Protein 8OYS (pdb70)

Nearest PDB structures (foldseek):
  8oys-assembly1_A  TM=1.005E+00  e=1.336E-35  synthetic construct
  7p12-assembly1_A  TM=8.977E-01  e=2.290E-10  synthetic construct
  7ot7-assembly1_A  TM=8.556E-01  e=2.697E-09  synthetic construct
  7ot8-assembly1_A  TM=8.513E-01  e=2.697E-09  synthetic construct
  7mcd-assembly4_D  TM=8.868E-01  e=7.964E-09  synthetic construct

Structure (mmCIF, N/CA/C/O backbone):
data_8OYS
#
_entry.id   8OYS
#
_cell.length_a   36.629
_cell.length_b   44.407
_cell.length_c   125.459
_cell.angle_alpha   90.000
_cell.angle_beta   90.000
_cell.angle_gamma   90.000
#
_symmetry.space_group_name_H-M   'P 21 21 21'
#
loop_
_entity.id
_entity.type
_entity.pdbx_description
1 polymer 'De novo designed TIM-barrel'
2 non-polymer 'CHLORIDE ION'
3 water water
#
loop_
_atom_site.group_PDB
_atom_site.id
_atom_site.type_symbol
_atom_site.label_atom_id
_atom_site.label_alt_id
_atom_site.label_comp_id
_atom_site.label_asym_id
_atom_site.label_entity_id
_atom_site.label_seq_id
_atom_site.pdbx_PDB_ins_code
_atom_site.Cartn_x
_atom_site.Cartn_y
_atom_site.Cartn_z
_atom_site.occupancy
_atom_site.B_iso_or_equiv
_atom_site.auth_seq_id
_atom_site.auth_comp_id
_atom_site.auth_asym_id
_atom_site.auth_atom_id
_atom_site.pdbx_PDB_model_num
ATOM 1 C C . MET A 1 1 ? -8.16400 22.31100 21.40500 1.000 55.57134 0 MET A C 1
ATOM 2 O O . MET A 1 1 ? -8.44200 23.35100 22.00300 1.000 62.08018 0 MET A O 1
ATOM 3 N N . SER A 1 2 ? -7.30900 21.41100 21.88100 1.000 44.47557 1 SER A N 1
ATOM 4 C CA . SER A 1 2 ? -6.53400 21.67000 23.08500 1.000 33.50390 1 SER A CA 1
ATOM 5 C C . SER A 1 2 ? -5.22800 22.38400 22.73500 1.000 28.89961 1 SER A C 1
ATOM 6 O O . SER A 1 2 ? -4.75800 22.37500 21.59600 1.000 31.23207 1 SER A O 1
ATOM 14 N N . THR A 1 3 ? -4.64500 23.01200 23.74300 1.000 23.96370 2 THR A N 1
ATOM 15 C CA . THR A 1 3 ? -3.45200 23.81000 23.55200 1.000 20.68038 2 THR A CA 1
ATOM 16 C C . THR A 1 3 ? -2.21900 22.95800 23.82100 1.000 20.02550 2 THR A C 1
ATOM 17 O O . THR A 1 3 ? -2.29700 21.86900 24.39500 1.000 21.50728 2 THR A O 1
ATOM 28 N N . ILE A 1 4 ? -1.05500 23.48800 23.45000 1.000 19.72195 3 ILE A N 1
ATOM 29 C CA . ILE A 1 4 ? 0.18900 22.74900 23.63100 1.000 19.40862 3 ILE A CA 1
ATOM 30 C C . ILE A 1 4 ? 0.52200 22.56100 25.11000 1.000 18.51195 3 ILE A C 1
ATOM 31 O O . ILE A 1 4 ? 1.01300 21.50400 25.51600 1.000 18.84795 3 ILE A O 1
ATOM 47 N N . GLU A 1 5 ? 0.24300 23.56500 25.95100 1.000 18.02321 4 GLU A N 1
ATOM 48 C CA . GLU A 1 5 ? 0.48500 23.37500 27.38400 1.000 16.88094 4 GLU A CA 1
ATOM 49 C C . GLU A 1 5 ? -0.36000 22.24500 27.94200 1.000 17.01083 4 GLU A C 1
ATOM 50 O O . GLU A 1 5 ? 0.10900 21.48200 28.79100 1.000 17.08499 4 GLU A O 1
ATOM 62 N N . GLU A 1 6 ? -1.62700 22.15200 27.51800 1.000 16.95127 5 GLU A N 1
ATOM 63 C CA . GLU A 1 6 ? -2.47800 21.05800 27.97600 1.000 17.04711 5 GLU A CA 1
ATOM 64 C C . GLU A 1 6 ? -1.91700 19.71000 27.54700 1.000 17.57691 5 GLU A C 1
ATOM 65 O O . GLU A 1 6 ? -1.91200 18.76200 28.33200 1.000 17.72716 5 GLU A O 1
ATOM 77 N N . LEU A 1 7 ? -1.40700 19.62200 26.32100 1.000 18.09980 6 LEU A N 1
ATOM 78 C CA . LEU A 1 7 ? -0.83100 18.37100 25.84400 1.000 18.82468 6 LEU A CA 1
ATOM 79 C C . LEU A 1 7 ? 0.44200 18.01500 26.60000 1.000 17.06646 6 LEU A C 1
ATOM 80 O O . LEU A 1 7 ? 0.64300 16.85700 26.97300 1.000 17.74018 6 LEU A O 1
ATOM 96 N N . ILE A 1 8 ? 1.28300 19.00600 26.89200 1.000 16.93218 7 ILE A N 1
ATOM 97 C CA . ILE A 1 8 ? 2.48800 18.76100 27.67500 1.000 16.25904 7 ILE A CA 1
ATOM 98 C C . ILE A 1 8 ? 2.12600 18.23300 29.06200 1.000 17.09959 7 ILE A C 1
ATOM 99 O O . ILE A 1 8 ? 2.74100 17.28800 29.56700 1.000 16.71902 7 ILE A O 1
ATOM 115 N N . LYS A 1 9 ? 1.14500 18.87400 29.71500 1.000 15.57587 8 LYS A N 1
ATOM 116 C CA . LYS A 1 9 ? 0.72200 18.40400 31.02800 1.000 15.36805 8 LYS A CA 1
ATOM 117 C C . LYS A 1 9 ? 0.25400 16.95200 30.97700 1.000 16.05040 8 LYS A C 1
ATOM 118 O O . LYS A 1 9 ? 0.60700 16.14200 31.84300 1.000 17.63823 8 LYS A O 1
ATOM 137 N N . ALA A 1 10 ? -0.54700 16.60100 29.97200 1.000 16.34458 9 ALA A N 1
ATOM 138 C CA . ALA A 1 10 ? -1.04300 15.23300 29.86900 1.000 16.78978 9 ALA A CA 1
ATOM 139 C C . ALA A 1 10 ? 0.09500 14.25300 29.61700 1.000 16.15854 9 ALA A C 1
ATOM 140 O O . ALA A 1 10 ? 0.12700 13.17000 30.20800 1.000 16.52633 9 ALA A O 1
ATOM 147 N N . ALA A 1 11 ? 1.05000 14.63100 28.76500 1.000 16.54894 10 ALA A N 1
ATOM 148 C CA . ALA A 1 11 ? 2.17600 13.74800 28.48900 1.000 17.21345 10 ALA A CA 1
ATOM 149 C C . ALA A 1 11 ? 3.04700 13.54700 29.71700 1.000 17.04832 10 ALA A C 1
ATOM 150 O O . ALA A 1 11 ? 3.49900 12.42400 29.99100 1.000 17.25145 10 ALA A O 1
ATOM 157 N N . LYS A 1 12 ? 3.26600 14.61500 30.49400 1.000 16.41990 11 LYS A N 1
ATOM 158 C CA . LYS A 1 12 ? 4.02200 14.46600 31.72900 1.000 17.45871 11 LYS A CA 1
ATOM 159 C C . LYS A 1 12 ? 3.26600 13.60500 32.72500 1.000 15.90238 11 LYS A C 1
ATOM 160 O O . LYS A 1 12 ? 3.87200 12.84100 33.49100 1.000 17.96528 11 LYS A O 1
ATOM 179 N N . GLU A 1 13 ? 1.94000 13.72000 32.75200 1.000 15.98392 12 GLU A N 1
ATOM 180 C CA . GLU A 1 13 ? 1.15800 12.87000 33.63200 1.000 17.77393 12 GLU A CA 1
ATOM 181 C C . GLU A 1 13 ? 1.32600 11.40800 33.24700 1.000 15.59389 12 GLU A C 1
ATOM 182 O O . GLU A 1 13 ? 1.57700 10.55700 34.10100 1.000 17.66578 12 GLU A O 1
ATOM 194 N N . LEU A 1 14 ? 1.22000 11.10000 31.96000 1.000 17.49452 13 LEU A N 1
ATOM 195 C CA . LEU A 1 14 ? 1.43200 9.72100 31.52700 1.000 16.79233 13 LEU A CA 1
ATOM 196 C C . LEU A 1 14 ? 2.80300 9.23300 31.95700 1.000 16.35081 13 LEU A C 1
ATOM 197 O O . LEU A 1 14 ? 2.93300 8.13600 32.51500 1.000 18.06241 13 LEU A O 1
ATOM 213 N N . LYS A 1 15 ? 3.84400 10.03700 31.73100 1.000 16.87617 14 LYS A N 1
ATOM 214 C CA A LYS A 1 15 ? 5.18600 9.61800 32.10900 0.426 18.69045 14 LYS A CA 1
ATOM 215 C CA B LYS A 1 15 ? 5.18700 9.61900 32.10900 0.574 18.46323 14 LYS A CA 1
ATOM 216 C C . LYS A 1 15 ? 5.27500 9.35200 33.61200 1.000 18.73623 14 LYS A C 1
ATOM 217 O O . LYS A 1 15 ? 5.91100 8.38700 34.03700 1.000 19.97263 14 LYS A O 1
ATOM 252 N N . SER A 1 16 ? 4.61400 10.18200 34.42200 1.000 17.53479 15 SER A N 1
ATOM 253 C CA . SER A 1 16 ? 4.65700 9.99100 35.86600 1.000 19.40211 15 SER A CA 1
ATOM 254 C C . SER A 1 16 ? 3.93300 8.73200 36.31200 1.000 20.51839 15 SER A C 1
ATOM 255 O O . SER A 1 16 ? 4.21200 8.21900 37.40400 1.000 23.01884 15 SER A O 1
ATOM 263 N N . LEU A 1 17 ? 3.03600 8.19700 35.49300 1.000 19.40574 16 LEU A N 1
ATOM 264 C CA . LEU A 1 17 ? 2.35500 6.94700 35.76000 1.000 18.61866 16 LEU A CA 1
ATOM 265 C C . LEU A 1 17 ? 3.17500 5.74700 35.31900 1.000 19.92490 16 LEU A C 1
ATOM 266 O O . LEU A 1 17 ? 2.74100 4.61000 35.53700 1.000 21.68985 16 LEU A O 1
ATOM 282 N N . GLY A 1 18 ? 4.31600 5.97200 34.67500 1.000 18.60080 17 GLY A N 1
ATOM 283 C CA . GLY A 1 18 ? 5.12600 4.90200 34.13200 1.000 21.50622 17 GLY A CA 1
ATOM 284 C C . GLY A 1 18 ? 4.87300 4.60600 32.66900 1.000 20.77919 17 GLY A C 1
ATOM 285 O O . GLY A 1 18 ? 5.45100 3.64700 32.12600 1.000 22.91234 17 GLY A O 1
ATOM 289 N N . ILE A 1 19 ? 4.04600 5.41700 32.01300 1.000 19.22010 18 ILE A N 1
ATOM 290 C CA . ILE A 1 19 ? 3.68500 5.25400 30.60600 1.000 18.39072 18 ILE A CA 1
ATOM 291 C C . ILE A 1 19 ? 4.66400 6.11000 29.81200 1.000 19.69470 18 ILE A C 1
ATOM 292 O O . ILE A 1 19 ? 4.46800 7.32100 29.61600 1.000 20.69303 18 ILE A O 1
ATOM 308 N N . GLU A 1 20 ? 5.75100 5.48100 29.36000 1.000 17.63541 19 GLU A N 1
ATOM 309 C CA . GLU A 1 20 ? 6.83300 6.20100 28.71200 1.000 19.74841 19 GLU A CA 1
ATOM 310 C C . GLU A 1 20 ? 6.85800 6.00900 27.20900 1.000 18.81832 19 GLU A C 1
ATOM 311 O O . GLU A 1 20 ? 7.59200 6.72800 26.52600 1.000 19.27602 19 GLU A O 1
ATOM 323 N N . ASN A 1 21 ? 6.08400 5.06400 26.68900 1.000 17.17731 20 ASN A N 1
ATOM 324 C CA . ASN A 1 21 ? 6.09400 4.71000 25.27500 1.000 17.85534 20 ASN A CA 1
ATOM 325 C C . ASN A 1 21 ? 5.12500 5.60100 24.49100 1.000 17.25905 20 ASN A C 1
ATOM 326 O O . ASN A 1 21 ? 4.20200 5.14500 23.82000 1.000 17.77420 20 ASN A O 1
ATOM 337 N N . ILE A 1 22 ? 5.37400 6.91000 24.57800 1.000 16.23033 21 ILE A N 1
ATOM 338 C CA . ILE A 1 22 ? 4.50600 7.93300 23.99400 1.000 15.50182 21 ILE A CA 1
ATOM 339 C C . ILE A 1 22 ? 5.22700 8.65500 22.86200 1.000 14.39384 21 ILE A C 1
ATOM 340 O O . ILE A 1 22 ? 6.45500 8.79000 22.85100 1.000 17.43489 21 ILE A O 1
ATOM 356 N N . ILE A 1 23 ? 4.43600 9.10700 21.89600 1.000 16.44518 22 ILE A N 1
ATOM 357 C CA . ILE A 1 23 ? 4.87800 9.93400 20.77600 1.000 15.72549 22 ILE A CA 1
ATOM 358 C C . ILE A 1 23 ? 4.01900 11.17800 20.79000 1.000 14.51437 22 ILE A C 1
ATOM 359 O O . ILE A 1 23 ? 2.79100 11.08200 20.85800 1.000 15.93081 22 ILE A O 1
ATOM 375 N N . ILE A 1 24 ? 4.64500 12.34400 20.70700 1.000 15.51496 23 ILE A N 1
ATOM 376 C CA . ILE A 1 24 ? 3.92800 13.60800 20.74000 1.000 15.29579 23 ILE A CA 1
ATOM 377 C C . ILE A 1 24 ? 3.81500 14.13000 19.31800 1.000 17.04532 23 ILE A C 1
ATOM 378 O O . ILE A 1 24 ? 4.83600 14.33500 18.65500 1.000 16.83772 23 ILE A O 1
ATOM 394 N N . GLU A 1 25 ? 2.59400 14.38400 18.85700 1.000 15.89504 24 GLU A N 1
ATOM 395 C CA . GLU A 1 25 ? 2.39500 14.96600 17.52800 1.000 16.71918 24 GLU A CA 1
ATOM 396 C C . GLU A 1 25 ? 2.32700 16.48400 17.61400 1.000 17.50782 24 GLU A C 1
ATOM 397 O O . GLU A 1 25 ? 1.65900 17.04900 18.49600 1.000 17.70474 24 GLU A O 1
ATOM 409 N N . VAL A 1 26 ? 3.00900 17.14400 16.67100 1.000 15.83716 25 VAL A N 1
ATOM 410 C CA . VAL A 1 26 ? 3.03300 18.59200 16.56200 1.000 17.49427 25 VAL A CA 1
ATOM 411 C C . VAL A 1 26 ? 2.71600 18.98100 15.12500 1.000 19.09077 25 VAL A C 1
ATOM 412 O O . VAL A 1 26 ? 2.97400 18.22000 14.18100 1.000 18.31538 25 VAL A O 1
ATOM 425 N N . LYS A 1 27 ? 2.16000 20.18100 14.97300 1.000 19.43085 26 LYS A N 1
ATOM 426 C CA . LYS A 1 27 ? 1.69700 20.68600 13.68500 1.000 20.53252 26 LYS A CA 1
ATOM 427 C C . LYS A 1 27 ? 2.34300 22.00400 13.29600 1.000 21.40117 26 LYS A C 1
ATOM 428 O O . LYS A 1 27 ? 1.95800 22.58500 12.27600 1.000 22.58754 26 LYS A O 1
ATOM 447 N N . SER A 1 28 ? 3.29700 22.50200 14.06600 1.000 21.00130 27 SER A N 1
ATOM 448 C CA . SER A 1 28 ? 4.00400 23.71500 13.66700 1.000 21.49142 27 SER A CA 1
ATOM 449 C C . SER A 1 28 ? 5.44100 23.63500 14.15300 1.000 20.77346 27 SER A C 1
ATOM 450 O O . SER A 1 28 ? 5.76500 22.86500 15.06400 1.000 20.76374 27 SER A O 1
ATOM 458 N N . ALA A 1 29 ? 6.30400 24.43900 13.52900 1.000 21.29066 28 ALA A N 1
ATOM 459 C CA . ALA A 1 29 ? 7.71100 24.45400 13.91000 1.000 23.69713 28 ALA A CA 1
ATOM 460 C C . ALA A 1 29 ? 7.88100 24.96800 15.33100 1.000 22.15060 28 ALA A C 1
ATOM 461 O O . ALA A 1 29 ? 8.70900 24.44500 16.08300 1.000 23.03636 28 ALA A O 1
ATOM 468 N N . GLU A 1 30 ? 7.09400 25.97000 15.72400 1.000 24.32478 29 GLU A N 1
ATOM 469 C CA . GLU A 1 30 ? 7.18000 26.47400 17.09400 1.000 25.42980 29 GLU A CA 1
ATOM 470 C C . GLU A 1 30 ? 6.82900 25.38200 18.10000 1.000 22.81662 29 GLU A C 1
ATOM 471 O O . GLU A 1 30 ? 7.48200 25.24400 19.14500 1.000 24.89521 29 GLU A O 1
ATOM 483 N N . ASP A 1 31 ? 5.78400 24.60000 17.81200 1.000 21.87129 30 ASP A N 1
ATOM 484 C CA . ASP A 1 31 ? 5.41100 23.52100 18.72000 1.000 21.43986 30 ASP A CA 1
ATOM 485 C C . ASP A 1 31 ? 6.46500 22.42000 18.72300 1.000 19.61789 30 ASP A C 1
ATOM 486 O O . ASP A 1 31 ? 6.74300 21.81800 19.77200 1.000 20.72851 30 ASP A O 1
ATOM 495 N N . ALA A 1 32 ? 7.04200 22.11900 17.55800 1.000 19.34238 31 ALA A N 1
ATOM 496 C CA . ALA A 1 32 ? 8.11500 21.13600 17.49600 1.000 19.00171 31 ALA A CA 1
ATOM 497 C C . ALA A 1 32 ? 9.29000 21.55300 18.37000 1.000 19.53713 31 ALA A C 1
ATOM 498 O O . ALA A 1 32 ? 9.87300 20.72600 19.07300 1.000 20.93268 31 ALA A O 1
ATOM 505 N N . LYS A 1 33 ? 9.67200 22.82800 18.31500 1.000 21.38035 32 LYS A N 1
ATOM 506 C CA . LYS A 1 33 ? 10.74900 23.32100 19.16300 1.000 22.15237 32 LYS A CA 1
ATOM 507 C C . LYS A 1 33 ? 10.39800 23.17600 20.64000 1.000 21.72769 32 LYS A C 1
ATOM 508 O O . LYS A 1 33 ? 11.22100 22.72500 21.44700 1.000 23.45314 32 LYS A O 1
ATOM 527 N N . LYS A 1 34 ? 9.17300 23.53800 21.01200 1.000 21.75984 33 LYS A N 1
ATOM 528 C CA . LYS A 1 34 ? 8.77600 23.48000 22.41200 1.000 22.04521 33 LYS A CA 1
ATOM 529 C C . LYS A 1 34 ? 8.78100 22.04200 22.92600 1.000 21.94363 33 LYS A C 1
ATOM 530 O O . LYS A 1 34 ? 9.30500 21.76000 24.01100 1.000 22.26901 33 LYS A O 1
ATOM 549 N N . ILE A 1 35 ? 8.18100 21.11400 22.17800 1.000 19.72808 34 ILE A N 1
ATOM 550 C CA . ILE A 1 35 ? 8.14900 19.72400 22.61800 1.000 21.11386 34 ILE A CA 1
ATOM 551 C C . ILE A 1 35 ? 9.56100 19.16200 22.70400 1.000 20.12997 34 ILE A C 1
ATOM 552 O O . ILE A 1 35 ? 9.88700 18.40000 23.62300 1.000 21.58431 34 ILE A O 1
ATOM 568 N N . ALA A 1 36 ? 10.42700 19.51800 21.75200 1.000 20.16252 35 ALA A N 1
ATOM 569 C CA . ALA A 1 36 ? 11.79100 19.01700 21.81800 1.000 20.99023 35 ALA A CA 1
ATOM 570 C C . ALA A 1 36 ? 12.54000 19.59700 23.00700 1.000 21.25741 35 ALA A C 1
ATOM 571 O O . ALA A 1 36 ? 13.25300 18.86400 23.70100 1.000 23.99130 35 ALA A O 1
ATOM 578 N N . ALA A 1 37 ? 12.37100 20.89800 23.26800 1.000 24.13695 36 ALA A N 1
ATOM 579 C CA . ALA A 1 37 ? 13.02200 21.53400 24.40900 1.000 24.64424 36 ALA A CA 1
ATOM 580 C C . ALA A 1 37 ? 12.56300 20.93700 25.72900 1.000 25.99400 36 ALA A C 1
ATOM 581 O O . ALA A 1 37 ? 13.34100 20.90300 26.69400 1.000 29.47852 36 ALA A O 1
ATOM 588 N N . GLU A 1 38 ? 11.30600 20.47800 25.79500 1.000 23.88657 37 GLU A N 1
ATOM 589 C CA . GLU A 1 38 ? 10.77100 19.81400 26.97500 1.000 23.49051 37 GLU A CA 1
ATOM 590 C C . GLU A 1 38 ? 11.37400 18.43800 27.19500 1.000 25.16382 37 GLU A C 1
ATOM 591 O O . GLU A 1 38 ? 11.14500 17.84800 28.25700 1.000 30.81791 37 GLU A O 1
ATOM 603 N N . GLY A 1 39 ? 12.11300 17.90000 26.22700 1.000 24.09737 38 GLY A N 1
ATOM 604 C CA . GLY A 1 39 ? 12.78700 16.63800 26.41700 1.000 24.11601 38 GLY A CA 1
ATOM 605 C C . GLY A 1 39 ? 12.02400 15.40300 25.98800 1.000 24.79934 38 GLY A C 1
ATOM 606 O O . GLY A 1 39 ? 12.48300 14.29000 26.27100 1.000 27.41550 38 GLY A O 1
ATOM 610 N N . PHE A 1 40 ? 10.88900 15.55000 25.31200 1.000 20.72986 39 PHE A N 1
ATOM 611 C CA . PHE A 1 40 ? 10.16000 14.37700 24.85500 1.000 20.74786 39 PHE A CA 1
ATOM 612 C C . PHE A 1 40 ? 10.95700 13.65100 23.78200 1.000 20.42551 39 PHE A C 1
ATOM 613 O O . PHE A 1 40 ? 11.51600 14.27100 22.87000 1.000 21.71629 39 PHE A O 1
ATOM 630 N N . GLU A 1 41 ? 11.00400 12.33600 23.90800 1.000 20.12231 40 GLU A N 1
ATOM 631 C CA . GLU A 1 41 ? 11.95800 11.52500 23.17500 1.000 20.76733 40 GLU A CA 1
ATOM 632 C C . GLU A 1 41 ? 11.50300 11.14900 21.77700 1.000 19.22435 40 GLU A C 1
ATOM 633 O O . GLU A 1 41 ? 12.35500 10.78800 20.95600 1.000 23.39656 40 GLU A O 1
ATOM 645 N N . LYS A 1 42 ? 10.20700 11.18300 21.47100 1.000 18.72986 41 LYS A N 1
ATOM 646 C CA A LYS A 1 42 ? 9.72300 10.78900 20.15200 0.436 18.89600 41 LYS A CA 1
ATOM 647 C CA B LYS A 1 42 ? 9.72900 10.78500 20.15100 0.564 18.60343 41 LYS A CA 1
ATOM 648 C C . LYS A 1 42 ? 8.66000 11.77200 19.71700 1.000 16.60562 41 LYS A C 1
ATOM 649 O O . LYS A 1 42 ? 7.61800 11.89300 20.37100 1.000 18.01500 41 LYS A O 1
ATOM 684 N N . ILE A 1 43 ? 8.90800 12.47600 18.61400 1.000 16.42913 42 ILE A N 1
ATOM 685 C CA . ILE A 1 43 ? 8.05100 13.54300 18.12100 1.000 17.26242 42 ILE A CA 1
ATOM 686 C C . ILE A 1 43 ? 7.62100 13.20800 16.70700 1.000 15.96427 42 ILE A C 1
ATOM 687 O O . ILE A 1 43 ? 8.46200 12.87200 15.86500 1.000 18.18547 42 ILE A O 1
ATOM 703 N N . LEU A 1 44 ? 6.32200 13.29400 16.45800 1.000 15.84601 43 LEU A N 1
ATOM 704 C CA . LEU A 1 44 ? 5.75900 13.20300 15.12000 1.000 15.31257 43 LEU A CA 1
ATOM 705 C C . LEU A 1 44 ? 5.51200 14.62400 14.62600 1.000 16.93884 43 LEU A C 1
ATOM 706 O O . LEU A 1 44 ? 4.70800 15.35300 15.20100 1.000 16.39169 43 LEU A O 1
ATOM 722 N N . VAL A 1 45 ? 6.19500 15.02500 13.55700 1.000 16.87041 44 VAL A N 1
ATOM 723 C CA . VAL A 1 45 ? 5.94400 16.30900 12.91300 1.000 16.27546 44 VAL A CA 1
ATOM 724 C C . VAL A 1 45 ? 5.02300 16.07600 11.72300 1.000 16.72295 44 VAL A C 1
ATOM 725 O O . VAL A 1 45 ? 5.33100 15.28200 10.82600 1.000 18.47232 44 VAL A O 1
ATOM 738 N N . SER A 1 46 ? 3.88900 16.76700 11.73500 1.000 18.02711 45 SER A N 1
ATOM 739 C CA . SER A 1 46 ? 2.78500 16.51800 10.80900 1.000 19.13441 45 SER A CA 1
ATOM 740 C C . SER A 1 46 ? 2.37800 17.82900 10.15100 1.000 20.95779 45 SER A C 1
ATOM 741 O O . SER A 1 46 ? 1.75000 18.68100 10.78500 1.000 26.11398 45 SER A O 1
ATOM 749 N N . GLY A 1 47 ? 2.73100 17.99100 8.87900 1.000 23.27442 46 GLY A N 1
ATOM 750 C CA . GLY A 1 47 ? 2.25300 19.10100 8.08900 1.000 23.48254 46 GLY A CA 1
ATOM 751 C C . GLY A 1 47 ? 1.52700 18.61100 6.85100 1.000 26.19626 46 GLY A C 1
ATOM 752 O O . GLY A 1 47 ? 1.66300 17.45100 6.44800 1.000 28.70382 46 GLY A O 1
ATOM 756 N N . PRO A 1 48 ? 0.71900 19.47900 6.23800 1.000 25.49662 47 PRO A N 1
ATOM 757 C CA . PRO A 1 48 ? 0.02500 19.06700 4.99800 1.000 26.36544 47 PRO A CA 1
ATOM 758 C C . PRO A 1 48 ? 0.97100 18.58600 3.91800 1.000 23.76768 47 PRO A C 1
ATOM 759 O O . PRO A 1 48 ? 0.59000 17.74200 3.09600 1.000 26.92619 47 PRO A O 1
ATOM 770 N N . LYS A 1 49 ? 2.17000 19.14700 3.85400 1.000 22.43286 48 LYS A N 1
ATOM 771 C CA . LYS A 1 49 ? 3.19000 18.77500 2.89000 1.000 23.03010 48 LYS A CA 1
ATOM 772 C C . LYS A 1 49 ? 4.39900 18.25700 3.65100 1.000 23.29655 48 LYS A C 1
ATOM 773 O O . LYS A 1 49 ? 4.73500 18.77500 4.72600 1.000 23.09996 48 LYS A O 1
ATOM 792 N N . THR A 1 50 ? 5.04700 17.22200 3.11200 1.000 22.70796 49 THR A N 1
ATOM 793 C CA . THR A 1 50 ? 6.26200 16.70300 3.73300 1.000 22.31263 49 THR A CA 1
ATOM 794 C C . THR A 1 50 ? 7.32200 17.78900 3.88900 1.000 22.90749 49 THR A C 1
ATOM 795 O O . THR A 1 50 ? 8.06600 17.78500 4.87200 1.000 23.46992 49 THR A O 1
ATOM 806 N N . GLU A 1 51 ? 7.37100 18.76400 2.97900 1.000 24.06918 50 GLU A N 1
ATOM 807 C CA A GLU A 1 51 ? 8.34900 19.83900 3.11200 0.506 26.44273 50 GLU A CA 1
ATOM 808 C CA B GLU A 1 51 ? 8.34800 19.84100 3.10800 0.494 26.69371 50 GLU A CA 1
ATOM 809 C C . GLU A 1 51 ? 8.14600 20.61900 4.40600 1.000 25.62738 50 GLU A C 1
ATOM 810 O O . GLU A 1 51 ? 9.12000 21.05000 5.04200 1.000 24.97010 50 GLU A O 1
ATOM 831 N N . GLU A 1 52 ? 6.88600 20.81900 4.81500 1.000 24.92434 51 GLU A N 1
ATOM 832 C CA . GLU A 1 52 ? 6.60400 21.50200 6.07900 1.000 22.25509 51 GLU A CA 1
ATOM 833 C C . GLU A 1 52 ? 7.03300 20.65300 7.26200 1.000 21.23862 51 GLU A C 1
ATOM 834 O O . GLU A 1 52 ? 7.58000 21.17000 8.24100 1.000 22.11862 51 GLU A O 1
ATOM 846 N N . GLY A 1 53 ? 6.80600 19.34500 7.17900 1.000 21.15303 52 GLY A N 1
ATOM 847 C CA . GLY A 1 53 ? 7.29900 18.44900 8.21000 1.000 20.90599 52 GLY A CA 1
ATOM 848 C C . GLY A 1 53 ? 8.80800 18.46900 8.31400 1.000 18.53482 52 GLY A C 1
ATOM 849 O O . GLY A 1 53 ? 9.36100 18.45400 9.41200 1.000 19.39219 52 GLY A O 1
ATOM 853 N N . ILE A 1 54 ? 9.49400 18.54600 7.16600 1.000 19.88057 53 ILE A N 1
ATOM 854 C CA . ILE A 1 54 ? 10.95400 18.62300 7.15600 1.000 19.95391 53 ILE A CA 1
ATOM 855 C C . ILE A 1 54 ? 11.44700 19.89600 7.84700 1.000 18.93149 53 ILE A C 1
ATOM 856 O O . ILE A 1 54 ? 12.41600 19.86200 8.60800 1.000 22.35444 53 ILE A O 1
ATOM 872 N N . ALA A 1 55 ? 10.77200 21.03000 7.63500 1.000 20.44337 54 ALA A N 1
ATOM 873 C CA . ALA A 1 55 ? 11.15600 22.24000 8.35400 1.000 22.08403 54 ALA A CA 1
ATOM 874 C C . ALA A 1 55 ? 10.88400 22.10800 9.85000 1.000 19.38984 54 ALA A C 1
ATOM 875 O O . ALA A 1 55 ? 11.64200 22.62500 10.67900 1.000 22.08317 54 ALA A O 1
ATOM 882 N N . MET A 1 56 ? 9.79000 21.45000 10.22100 1.000 18.53389 55 MET A N 1
ATOM 883 C CA . MET A 1 56 ? 9.54100 21.21800 11.63900 1.000 21.65050 55 MET A CA 1
ATOM 884 C C . MET A 1 56 ? 10.59600 20.29900 12.23800 1.000 18.57518 55 MET A C 1
ATOM 885 O O . MET A 1 56 ? 10.99100 20.47000 13.40000 1.000 20.40844 55 MET A O 1
ATOM 899 N N . ALA A 1 57 ? 11.02700 19.29100 11.48000 1.000 18.95967 56 ALA A N 1
ATOM 900 C CA . ALA A 1 57 ? 12.07000 18.39600 11.96300 1.000 21.19590 56 ALA A CA 1
ATOM 901 C C . ALA A 1 57 ? 13.34900 19.16900 12.25700 1.000 20.68746 56 ALA A C 1
ATOM 902 O O . ALA A 1 57 ? 14.02200 18.91400 13.26500 1.000 22.21097 56 ALA A O 1
ATOM 909 N N . ALA A 1 58 ? 13.69100 20.14500 11.40600 1.000 21.04032 57 ALA A N 1
ATOM 910 C CA . ALA A 1 58 ? 14.88600 20.93500 11.66900 1.000 22.38346 57 ALA A CA 1
ATOM 911 C C . ALA A 1 58 ? 14.76200 21.71400 12.97100 1.000 24.72824 57 ALA A C 1
ATOM 912 O O . ALA A 1 58 ? 15.73200 21.82700 13.73100 1.000 27.39196 57 ALA A O 1
ATOM 919 N N . ALA A 1 59 ? 13.58600 22.28200 13.23500 1.000 23.81915 58 ALA A N 1
ATOM 920 C CA . ALA A 1 59 ? 13.37900 23.00800 14.48000 1.000 23.80570 58 ALA A CA 1
ATOM 921 C C . ALA A 1 59 ? 13.47300 22.07600 15.67400 1.000 23.00484 58 ALA A C 1
ATOM 922 O O . ALA A 1 59 ? 14.07600 22.42600 16.69700 1.000 26.67983 58 ALA A O 1
ATOM 929 N N . ALA A 1 60 ? 12.86300 20.89400 15.58300 1.000 22.31002 59 ALA A N 1
ATOM 930 C CA . ALA A 1 60 ? 12.96800 19.93500 16.67500 1.000 23.00752 59 ALA A CA 1
ATOM 931 C C . ALA A 1 60 ? 14.41100 19.50800 16.91100 1.000 22.57151 59 ALA A C 1
ATOM 932 O O . ALA A 1 60 ? 14.85700 19.43000 18.06200 1.000 25.93725 59 ALA A O 1
ATOM 939 N N . LYS A 1 61 ? 15.15000 19.19900 15.84400 1.000 22.35885 60 LYS A N 1
ATOM 940 C CA . LYS A 1 61 ? 16.54200 18.77300 15.99600 1.000 22.13445 60 LYS A CA 1
ATOM 941 C C . LYS A 1 61 ? 17.38200 19.85300 16.67300 1.000 26.17797 60 LYS A C 1
ATOM 942 O O . LYS A 1 61 ? 18.17300 19.55800 17.57600 1.000 27.22819 60 LYS A O 1
ATOM 961 N N . ALA A 1 62 ? 17.20600 21.11300 16.26600 1.000 25.01893 61 ALA A N 1
ATOM 962 C CA . ALA A 1 62 ? 18.00200 22.19200 16.84300 1.000 27.21232 61 ALA A CA 1
ATOM 963 C C . ALA A 1 62 ? 17.70500 22.37700 18.32300 1.000 30.68169 61 ALA A C 1
ATOM 964 O O . ALA A 1 62 ? 18.58500 22.80300 19.08200 1.000 32.34562 61 ALA A O 1
ATOM 971 N N . ALA A 1 63 ? 16.48800 22.04900 18.75700 1.000 27.45520 62 ALA A N 1
ATOM 972 C CA . ALA A 1 63 ? 16.09200 22.18600 20.15100 1.000 30.11422 62 ALA A CA 1
ATOM 973 C C . ALA A 1 63 ? 16.37300 20.93500 20.96300 1.000 29.45648 62 ALA A C 1
ATOM 974 O O . ALA A 1 63 ? 15.99200 20.87800 22.14000 1.000 33.91139 62 ALA A O 1
ATOM 981 N N . GLY A 1 64 ? 17.00600 19.92800 20.36400 1.000 28.20511 63 GLY A N 1
ATOM 982 C CA . GLY A 1 64 ? 17.49400 18.78500 21.10800 1.000 29.68339 63 GLY A CA 1
ATOM 983 C C . GLY A 1 64 ? 16.73400 17.49600 20.92900 1.000 30.20647 63 GLY A C 1
ATOM 984 O O . GLY A 1 64 ? 16.97800 16.55000 21.68500 1.000 33.15001 63 GLY A O 1
ATOM 988 N N . ALA A 1 65 ? 15.84200 17.40800 19.94800 1.000 27.36286 64 ALA A N 1
ATOM 989 C CA . ALA A 1 65 ? 15.03900 16.20700 19.80200 1.000 25.46434 64 ALA A CA 1
ATOM 990 C C . ALA A 1 65 ? 15.93000 14.98200 19.63100 1.000 30.86186 64 ALA A C 1
ATOM 991 O O . ALA A 1 65 ? 17.08000 15.07500 19.19400 1.000 34.12624 64 ALA A O 1
ATOM 998 N N . LYS A 1 66 ? 15.38900 13.82500 20.00900 1.000 28.28108 65 LYS A N 1
ATOM 999 C CA . LYS A 1 66 ? 16.04400 12.53700 19.81700 1.000 30.25206 65 LYS A CA 1
ATOM 1000 C C . LYS A 1 66 ? 15.48900 11.87800 18.56100 1.000 28.93792 65 LYS A C 1
ATOM 1001 O O . LYS A 1 66 ? 16.12300 11.91000 17.50800 1.000 32.32099 65 LYS A O 1
ATOM 1020 N N . ASN A 1 67 ? 14.29800 11.31400 18.65700 1.000 25.12193 66 ASN A N 1
ATOM 1021 C CA . ASN A 1 67 ? 13.63700 10.66300 17.54300 1.000 22.64307 66 ASN A CA 1
ATOM 1022 C C . ASN A 1 67 ? 12.60400 11.61200 16.95700 1.000 19.32345 66 ASN A C 1
ATOM 1023 O O . ASN A 1 67 ? 11.83000 12.24000 17.69400 1.000 18.53003 66 ASN A O 1
ATOM 1034 N N . ILE A 1 68 ? 12.58600 11.69400 15.62400 1.000 18.85692 67 ILE A N 1
ATOM 1035 C CA . ILE A 1 68 ? 11.67700 12.56200 14.89300 1.000 17.45690 67 ILE A CA 1
ATOM 1036 C C . ILE A 1 68 ? 11.08700 11.74900 13.75300 1.000 16.48710 67 ILE A C 1
ATOM 1037 O O . ILE A 1 68 ? 11.83300 11.21200 12.91300 1.000 18.51462 67 ILE A O 1
ATOM 1053 N N . ILE A 1 69 ? 9.76000 11.69000 13.70100 1.000 17.09055 68 ILE A N 1
ATOM 1054 C CA . ILE A 1 69 ? 9.01900 10.99000 12.65800 1.000 16.60850 68 ILE A CA 1
ATOM 1055 C C . ILE A 1 69 ? 8.30400 12.04400 11.82500 1.000 16.18193 68 ILE A C 1
ATOM 1056 O O . ILE A 1 69 ? 7.66500 12.93900 12.38100 1.000 16.28434 68 ILE A O 1
ATOM 1072 N N . VAL A 1 70 ? 8.41500 11.95500 10.49000 1.000 17.52447 69 VAL A N 1
ATOM 1073 C CA . VAL A 1 70 ? 7.78700 12.91100 9.58000 1.000 16.58413 69 VAL A CA 1
ATOM 1074 C C . VAL A 1 70 ? 6.66000 12.21800 8.83000 1.000 15.15607 69 VAL A C 1
ATOM 1075 O O . VAL A 1 70 ? 6.79800 11.06100 8.43100 1.000 16.97860 69 VAL A O 1
ATOM 1088 N N . THR A 1 71 ? 5.57000 12.93000 8.60100 1.000 16.53248 70 THR A N 1
ATOM 1089 C CA . THR A 1 71 ? 4.48000 12.37400 7.80100 1.000 18.16080 70 THR A CA 1
ATOM 1090 C C . THR A 1 71 ? 4.76300 12.49500 6.29300 1.000 17.21094 70 THR A C 1
ATOM 1091 O O . THR A 1 71 ? 5.38700 13.46000 5.81400 1.000 19.11661 70 THR A O 1
ATOM 1102 N N . ALA A 1 72 ? 4.25300 11.51900 5.54600 1.000 16.76554 71 ALA A N 1
ATOM 1103 C CA . ALA A 1 72 ? 4.36200 11.48900 4.08900 1.000 18.00866 71 ALA A CA 1
ATOM 1104 C C . ALA A 1 72 ? 3.17900 10.71300 3.53900 1.000 17.54285 71 ALA A C 1
ATOM 1105 O O . ALA A 1 72 ? 2.59100 9.87600 4.22400 1.000 17.81403 71 ALA A O 1
ATOM 1112 N N . ARG A 1 73 ? 2.83500 10.98300 2.27500 1.000 18.85720 72 ARG A N 1
ATOM 1113 C CA . ARG A 1 73 ? 1.79500 10.20500 1.62400 1.000 19.18760 72 ARG A CA 1
ATOM 1114 C C . ARG A 1 73 ? 2.26800 9.48900 0.37500 1.000 20.25008 72 ARG A C 1
ATOM 1115 O O . ARG A 1 73 ? 1.46500 8.79400 -0.25100 1.000 24.02627 72 ARG A O 1
ATOM 1136 N N . THR A 1 74 ? 3.54300 9.61400 0.00700 1.000 19.78730 73 THR A N 1
ATOM 1137 C CA . THR A 1 74 ? 4.10500 8.80900 -1.07000 1.000 21.68740 73 THR A CA 1
ATOM 1138 C C . THR A 1 74 ? 5.47600 8.27400 -0.66900 1.000 21.15855 73 THR A C 1
ATOM 1139 O O . THR A 1 74 ? 6.13600 8.81300 0.22000 1.000 18.72048 73 THR A O 1
ATOM 1150 N N . ALA A 1 75 ? 5.92200 7.22500 -1.35800 1.000 22.35446 74 ALA A N 1
ATOM 1151 C CA . ALA A 1 75 ? 7.25800 6.69400 -1.08600 1.000 22.71933 74 ALA A CA 1
ATOM 1152 C C . ALA A 1 75 ? 8.34800 7.73000 -1.37300 1.000 24.11110 74 ALA A C 1
ATOM 1153 O O . ALA A 1 75 ? 9.33200 7.82600 -0.63100 1.000 22.51683 74 ALA A O 1
ATOM 1160 N N . GLU A 1 76 ? 8.18200 8.52700 -2.42700 1.000 22.62953 75 GLU A N 1
ATOM 1161 C CA . GLU A 1 76 ? 9.16600 9.55700 -2.74600 1.000 23.05139 75 GLU A CA 1
ATOM 1162 C C . GLU A 1 76 ? 9.27000 10.57900 -1.61900 1.000 22.05056 75 GLU A C 1
ATOM 1163 O O . GLU A 1 76 ? 10.37200 10.96500 -1.21500 1.000 21.91588 75 GLU A O 1
ATOM 1175 N N . GLU A 1 77 ? 8.12900 11.03900 -1.10600 1.000 21.14184 76 GLU A N 1
ATOM 1176 C CA . GLU A 1 77 ? 8.15600 11.95000 0.03600 1.000 19.14043 76 GLU A CA 1
ATOM 1177 C C . GLU A 1 77 ? 8.77300 11.28800 1.25600 1.000 18.97473 76 GLU A C 1
ATOM 1178 O O . GLU A 1 77 ? 9.50800 11.92800 2.01500 1.000 18.57425 76 GLU A O 1
ATOM 1190 N N . ALA A 1 78 ? 8.46700 10.01000 1.48000 1.000 17.17599 77 ALA A N 1
ATOM 1191 C CA . ALA A 1 78 ? 9.08500 9.29100 2.59000 1.000 19.92109 77 ALA A CA 1
ATOM 1192 C C . ALA A 1 78 ? 10.60300 9.30200 2.47400 1.000 18.96004 77 ALA A C 1
ATOM 1193 O O . ALA A 1 78 ? 11.30000 9.55400 3.46400 1.000 18.83357 77 ALA A O 1
ATOM 1200 N N . LEU A 1 79 ? 11.13000 9.02400 1.27600 1.000 18.44369 78 LEU A N 1
ATOM 1201 C CA . LEU A 1 79 ? 12.57900 9.03100 1.08100 1.000 20.50751 78 LEU A CA 1
ATOM 1202 C C . LEU A 1 79 ? 13.17400 10.41000 1.34800 1.000 18.50120 78 LEU A C 1
ATOM 1203 O O . LEU A 1 79 ? 14.22900 10.52400 1.98400 1.000 20.45259 78 LEU A O 1
ATOM 1219 N N . ALA A 1 80 ? 12.51500 11.47500 0.88000 1.000 19.39397 79 ALA A N 1
ATOM 1220 C CA . ALA A 1 80 ? 13.01600 12.81800 1.14800 1.000 20.56620 79 ALA A CA 1
ATOM 1221 C C . ALA A 1 80 ? 13.09000 13.09400 2.64800 1.000 18.78916 79 ALA A C 1
ATOM 1222 O O . ALA A 1 80 ? 14.07800 13.66100 3.13100 1.000 20.44280 79 ALA A O 1
ATOM 1229 N N . ALA A 1 81 ? 12.06800 12.67900 3.40000 1.000 19.17520 80 ALA A N 1
ATOM 1230 C CA . ALA A 1 81 ? 12.08100 12.86100 4.84300 1.000 18.77579 80 ALA A CA 1
ATOM 1231 C C . ALA A 1 81 ? 13.17400 12.02200 5.48600 1.000 18.02813 80 ALA A C 1
ATOM 1232 O O . ALA A 1 81 ? 13.93100 12.51300 6.33500 1.000 19.01179 80 ALA A O 1
ATOM 1239 N N . LEU A 1 82 ? 13.26000 10.74200 5.11800 1.000 17.40910 81 LEU A N 1
ATOM 1240 C CA . LEU A 1 82 ? 14.22500 9.85000 5.75800 1.000 19.09220 81 LEU A CA 1
ATOM 1241 C C . LEU A 1 82 ? 15.66900 10.27900 5.51700 1.000 20.41556 81 LEU A C 1
ATOM 1242 O O . LEU A 1 82 ? 16.55000 9.96800 6.33000 1.000 22.14004 81 LEU A O 1
ATOM 1258 N N . ALA A 1 83 ? 15.93800 10.96600 4.40400 1.000 18.73751 82 ALA A N 1
ATOM 1259 C CA . ALA A 1 83 ? 17.26200 11.48800 4.08400 1.000 19.63073 82 ALA A CA 1
ATOM 1260 C C . ALA A 1 83 ? 17.57300 12.80300 4.79700 1.000 20.20956 82 ALA A C 1
ATOM 1261 O O . ALA A 1 83 ? 18.70700 13.28500 4.70500 1.000 23.42358 82 ALA A O 1
ATOM 1268 N N . THR A 1 84 ? 16.61800 13.38500 5.51100 1.000 22.15349 83 THR A N 1
ATOM 1269 C CA . THR A 1 84 ? 16.81300 14.67300 6.16800 1.000 23.07366 83 THR A CA 1
ATOM 1270 C C . THR A 1 84 ? 17.55600 14.48400 7.48800 1.000 21.66796 83 THR A C 1
ATOM 1271 O O . THR A 1 84 ? 17.20000 13.59600 8.26700 1.000 22.01256 83 THR A O 1
ATOM 1282 N N . PRO A 1 85 ? 18.56500 15.30600 7.77900 1.000 25.67934 84 PRO A N 1
ATOM 1283 C CA . PRO A 1 85 ? 19.29200 15.16200 9.04700 1.000 28.62768 84 PRO A CA 1
ATOM 1284 C C . PRO A 1 85 ? 18.35100 15.16700 10.24200 1.000 25.03306 84 PRO A C 1
ATOM 1285 O O . PRO A 1 85 ? 17.44500 16.00100 10.35400 1.000 28.37288 84 PRO A O 1
ATOM 1296 N N . GLY A 1 86 ? 18.55700 14.20800 11.14000 1.000 24.37857 85 GLY A N 1
ATOM 1297 C CA . GLY A 1 86 ? 17.80700 14.12400 12.36900 1.000 23.64970 85 GLY A CA 1
ATOM 1298 C C . GLY A 1 86 ? 16.51300 13.34500 12.29400 1.000 21.46126 85 GLY A C 1
ATOM 1299 O O . GLY A 1 86 ? 15.97000 12.96400 13.33800 1.000 26.34225 85 GLY A O 1
ATOM 1303 N N . VAL A 1 87 ? 16.01100 13.06700 11.10100 1.000 22.95586 86 VAL A N 1
ATOM 1304 C CA . VAL A 1 87 ? 14.77900 12.29900 10.96600 1.000 22.15379 86 VAL A CA 1
ATOM 1305 C C . VAL A 1 87 ? 15.09900 10.82400 11.15900 1.000 21.27086 86 VAL A C 1
ATOM 1306 O O . VAL A 1 87 ? 16.05000 10.29600 10.56200 1.000 25.29989 86 VAL A O 1
ATOM 1319 N N . THR A 1 88 ? 14.31200 10.15400 12.00100 1.000 20.91170 87 THR A N 1
ATOM 1320 C CA . THR A 1 88 ? 14.53200 8.75700 12.33700 1.000 20.63609 87 THR A CA 1
ATOM 1321 C C . THR A 1 88 ? 13.43400 7.82500 11.83700 1.000 21.18233 87 THR A C 1
ATOM 1322 O O . THR A 1 88 ? 13.60600 6.60500 11.90600 1.000 25.65654 87 THR A O 1
ATOM 1333 N N . GLY A 1 89 ? 12.32200 8.35600 11.34500 1.000 19.55049 88 GLY A N 1
ATOM 1334 C CA . GLY A 1 89 ? 11.24400 7.52200 10.84300 1.000 18.97903 88 GLY A CA 1
ATOM 1335 C C . GLY A 1 89 ? 10.24900 8.34900 10.06800 1.000 18.62488 88 GLY A C 1
ATOM 1336 O O . GLY A 1 89 ? 10.28700 9.58100 10.07200 1.000 18.32785 88 GLY A O 1
ATOM 1340 N N . VAL A 1 90 ? 9.33600 7.64500 9.40700 1.000 18.93548 89 VAL A N 1
ATOM 1341 C CA . VAL A 1 90 ? 8.26300 8.25200 8.63400 1.000 17.50089 89 VAL A CA 1
ATOM 1342 C C . VAL A 1 90 ? 6.95600 7.53700 8.94200 1.000 18.55474 89 VAL A C 1
ATOM 1343 O O . VAL A 1 90 ? 6.94000 6.32100 9.15500 1.000 18.75802 89 VAL A O 1
ATOM 1356 N N . LEU A 1 91 ? 5.88100 8.31800 8.99100 1.000 16.04170 90 LEU A N 1
ATOM 1357 C CA . LEU A 1 91 ? 4.50100 7.85500 9.06700 1.000 17.32807 90 LEU A CA 1
ATOM 1358 C C . LEU A 1 91 ? 3.89800 8.06000 7.68700 1.000 17.60145 90 LEU A C 1
ATOM 1359 O O . LEU A 1 91 ? 3.62200 9.19500 7.28400 1.000 17.83871 90 LEU A O 1
ATOM 1375 N N . LEU A 1 92 ? 3.70400 6.96100 6.98600 1.000 17.99502 91 LEU A N 1
ATOM 1376 C CA . LEU A 1 92 ? 3.28500 6.97300 5.59900 1.000 15.90135 91 LEU A CA 1
ATOM 1377 C C . LEU A 1 92 ? 1.80800 6.63600 5.52700 1.000 17.37814 91 LEU A C 1
ATOM 1378 O O . LEU A 1 92 ? 1.39800 5.53400 5.91600 1.000 19.01235 91 LEU A O 1
ATOM 1394 N N . THR A 1 93 ? 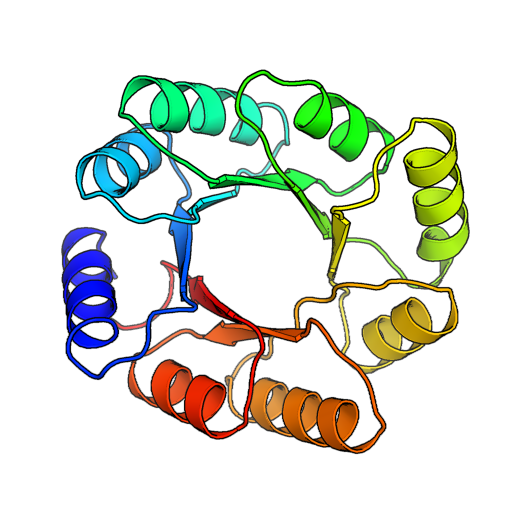1.00700 7.59400 5.06800 1.000 16.72497 92 THR A N 1
ATOM 1395 C CA . THR A 1 93 ? -0.41000 7.37200 4.81800 1.000 17.32106 92 THR A CA 1
ATOM 1396 C C . THR A 1 93 ? -0.55200 6.91000 3.37700 1.000 18.16303 92 THR A C 1
ATOM 1397 O O . THR A 1 93 ? -0.21100 7.65900 2.45000 1.000 23.29106 92 THR A O 1
ATOM 1408 N N . THR A 1 94 ? -1.05100 5.69800 3.18900 1.000 19.00872 93 THR A N 1
ATOM 1409 C CA . THR A 1 94 ? -1.14300 5.10000 1.86400 1.000 21.40823 93 THR A CA 1
ATOM 1410 C C . THR A 1 94 ? -2.35800 4.18100 1.82800 1.000 23.36020 93 THR A C 1
ATOM 1411 O O . THR A 1 94 ? -3.23000 4.23500 2.69900 1.000 23.93691 93 THR A O 1
ATOM 1422 N N . THR A 1 95 ? -2.44600 3.37500 0.78100 1.000 22.97487 94 THR A N 1
ATOM 1423 C CA . THR A 1 95 ? -3.54300 2.43700 0.60900 1.000 26.00150 94 THR A CA 1
ATOM 1424 C C . THR A 1 95 ? -2.96200 1.03800 0.49500 1.000 25.18399 94 THR A C 1
ATOM 1425 O O . THR A 1 95 ? -1.78500 0.85500 0.17800 1.000 25.61738 94 THR A O 1
ATOM 1436 N N . ALA A 1 96 ? -3.80000 0.04000 0.74700 1.000 24.55650 95 ALA A N 1
ATOM 1437 C CA . ALA A 1 96 ? -3.31900 -1.33200 0.64100 1.000 28.28711 95 ALA A CA 1
ATOM 1438 C C . ALA A 1 96 ? -2.81200 -1.61500 -0.76800 1.000 35.30976 95 ALA A C 1
ATOM 1439 O O . ALA A 1 96 ? -1.79200 -2.29000 -0.94900 1.000 40.50939 95 ALA A O 1
ATOM 1446 N N . GLU A 1 97 ? -3.49300 -1.06400 -1.77500 1.000 36.30130 96 GLU A N 1
ATOM 1447 C CA . GLU A 1 97 ? -3.09300 -1.25100 -3.16600 1.000 42.72514 96 GLU A CA 1
ATOM 1448 C C . GLU A 1 97 ? -1.64600 -0.83400 -3.40000 1.000 39.30953 96 GLU A C 1
ATOM 1449 O O . GLU A 1 97 ? -0.91000 -1.50100 -4.13800 1.000 40.42203 96 GLU A O 1
ATOM 1461 N N . GLU A 1 98 ? -1.23300 0.29300 -2.82300 1.000 33.99138 97 GLU A N 1
ATOM 1462 C CA . GLU A 1 98 ? 0.08300 0.85100 -3.10100 1.000 29.06803 97 GLU A CA 1
ATOM 1463 C C . GLU A 1 98 ? 1.15300 0.36200 -2.13500 1.000 28.10240 97 GLU A C 1
ATOM 1464 O O . GLU A 1 98 ? 2.34100 0.55700 -2.40800 1.000 28.58432 97 GLU A O 1
ATOM 1476 N N . ALA A 1 99 ? 0.77100 -0.27500 -1.03300 1.000 29.27286 98 ALA A N 1
ATOM 1477 C CA . ALA A 1 99 ? 1.75500 -0.62500 -0.01300 1.000 26.95718 98 ALA A CA 1
ATOM 1478 C C . ALA A 1 99 ? 2.85200 -1.55100 -0.52500 1.000 30.86617 98 ALA A C 1
ATOM 1479 O O . ALA A 1 99 ? 4.01800 -1.34200 -0.14600 1.000 30.90153 98 ALA A O 1
ATOM 1486 N N . PRO A 1 100 ? 2.57300 -2.56400 -1.35700 1.000 32.09316 99 PRO A N 1
ATOM 1487 C CA . PRO A 1 100 ? 3.68000 -3.40800 -1.85100 1.000 33.41043 99 PRO A CA 1
ATOM 1488 C C . PRO A 1 100 ? 4.77000 -2.61300 -2.55000 1.000 33.07136 99 PRO A C 1
ATOM 1489 O O . PRO A 1 100 ? 5.96100 -2.80500 -2.26500 1.000 33.52673 99 PRO A O 1
ATOM 1500 N N . ALA A 1 101 ? 4.38900 -1.71400 -3.45800 1.000 32.77155 100 ALA A N 1
ATOM 1501 C CA . ALA A 1 101 ? 5.37900 -0.91800 -4.17200 1.000 29.54281 100 ALA A CA 1
ATOM 1502 C C . ALA A 1 101 ? 6.12100 0.00900 -3.21900 1.000 28.45665 100 ALA A C 1
ATOM 1503 O O . ALA A 1 101 ? 7.34300 0.17900 -3.32200 1.000 29.82473 100 ALA A O 1
ATOM 1510 N N . ALA A 1 102 ? 5.40200 0.62300 -2.27600 1.000 24.68794 101 ALA A N 1
ATOM 1511 C CA . ALA A 1 102 ? 6.06000 1.54400 -1.36300 1.000 23.54573 101 ALA A CA 1
ATOM 1512 C C . ALA A 1 102 ? 7.06800 0.80000 -0.50500 1.000 23.98124 101 ALA A C 1
ATOM 1513 O O . ALA A 1 102 ? 8.18700 1.28100 -0.28300 1.000 23.03765 101 ALA A O 1
ATOM 1520 N N . LEU A 1 103 ? 6.68300 -0.38400 -0.01800 1.000 25.92974 102 LEU A N 1
ATOM 1521 C CA . LEU A 1 103 ? 7.57200 -1.19500 0.80200 1.000 28.32229 102 LEU A CA 1
ATOM 1522 C C . LEU A 1 103 ? 8.83400 -1.56200 0.03900 1.000 28.52806 102 LEU A C 1
ATOM 1523 O O . LEU A 1 103 ? 9.94700 -1.44500 0.56700 1.000 34.02434 102 LEU A O 1
ATOM 1539 N N . ALA A 1 104 ? 8.67300 -2.00000 -1.21000 1.000 30.87000 103 ALA A N 1
ATOM 1540 C CA . ALA A 1 104 ? 9.82400 -2.40300 -2.01000 1.000 32.47526 103 ALA A CA 1
ATOM 1541 C C . ALA A 1 104 ? 10.74300 -1.22000 -2.27200 1.000 32.81988 103 ALA A C 1
ATOM 1542 O O . ALA A 1 104 ? 11.97100 -1.34500 -2.18800 1.000 30.99912 103 ALA A O 1
ATOM 1549 N N . THR A 1 105 ? 10.16500 -0.05600 -2.57500 1.000 27.41629 104 THR A N 1
ATOM 1550 C CA . THR A 1 105 ? 10.97200 1.12600 -2.86400 1.000 23.94455 104 THR A CA 1
ATOM 1551 C C . THR A 1 105 ? 11.79000 1.54700 -1.64900 1.000 24.24438 104 THR A C 1
ATOM 1552 O O . THR A 1 105 ? 12.98700 1.83300 -1.74800 1.000 23.59090 104 THR A O 1
ATOM 1563 N N . LEU A 1 106 ? 11.15200 1.61400 -0.48200 1.000 22.62867 105 LEU A N 1
ATOM 1564 C CA . LEU A 1 106 ? 11.86400 2.02100 0.72300 1.000 24.50909 105 LEU A CA 1
ATOM 1565 C C . LEU A 1 106 ? 12.95200 1.01500 1.08500 1.000 28.17216 105 LEU A C 1
ATOM 1566 O O . LEU A 1 106 ? 14.08100 1.40000 1.40800 1.000 26.19224 105 LEU A O 1
ATOM 1582 N N . LYS A 1 107 ? 12.64700 -0.27900 0.98200 1.000 28.19356 106 LYS A N 1
ATOM 1583 C CA . LYS A 1 107 ? 13.63100 -1.30800 1.30200 1.000 34.56262 106 LYS A CA 1
ATOM 1584 C C . LYS A 1 107 ? 14.85300 -1.19100 0.40000 1.000 33.67177 106 LYS A C 1
ATOM 1585 O O . LYS A 1 107 ? 15.99600 -1.25600 0.87000 1.000 33.67478 106 LYS A O 1
ATOM 1604 N N . ALA A 1 108 ? 14.62700 -1.02000 -0.90200 1.000 31.95405 107 ALA A N 1
ATOM 1605 C CA . ALA A 1 108 ? 15.74300 -0.96300 -1.84000 1.000 32.23745 107 ALA A CA 1
ATOM 1606 C C . ALA A 1 108 ? 16.64900 0.22500 -1.55000 1.000 31.06536 107 ALA A C 1
ATOM 1607 O O . ALA A 1 108 ? 17.84400 0.18500 -1.87400 1.000 32.14893 107 ALA A O 1
ATOM 1614 N N . ALA A 1 109 ? 16.09900 1.29000 -0.96200 1.000 25.89782 108 ALA A N 1
ATOM 1615 C CA . ALA A 1 109 ? 16.87700 2.47000 -0.62300 1.000 28.48941 108 ALA A CA 1
ATOM 1616 C C . ALA A 1 109 ? 17.54500 2.35700 0.73800 1.000 29.93521 108 ALA A C 1
ATOM 1617 O O . ALA A 1 109 ? 18.32600 3.24000 1.10400 1.000 32.98014 108 ALA A O 1
ATOM 1624 N N . GLY A 1 110 ? 17.26800 1.29300 1.48700 1.000 29.33521 109 GLY A N 1
ATOM 1625 C CA . GLY A 1 110 ? 17.94400 1.05100 2.74600 1.000 32.35232 109 GLY A CA 1
ATOM 1626 C C . GLY A 1 110 ? 17.19400 1.51400 3.96700 1.000 32.98694 109 GLY A C 1
ATOM 1627 O O . GLY A 1 110 ? 17.79500 1.64500 5.04100 1.000 35.90443 109 GLY A O 1
ATOM 1631 N N . TYR A 1 111 ? 15.90200 1.77500 3.84400 1.000 29.44157 110 TYR A N 1
ATOM 1632 C CA . TYR A 1 111 ? 15.11600 2.29000 4.95100 1.000 28.84054 110 TYR A CA 1
ATOM 1633 C C . TYR A 1 111 ? 14.06500 1.27800 5.36400 1.000 32.56936 110 TYR A C 1
ATOM 1634 O O . TYR A 1 111 ? 13.36800 0.70200 4.52200 1.000 33.05189 110 TYR A O 1
ATOM 1652 N N . THR A 1 112 ? 13.94500 1.09300 6.67300 1.000 33.08733 111 THR A N 1
ATOM 1653 C CA . THR A 1 112 ? 12.99600 0.16400 7.25600 1.000 33.47117 111 THR A CA 1
ATOM 1654 C C . THR A 1 112 ? 12.02500 0.80600 8.23000 1.000 30.48378 111 THR A C 1
ATOM 1655 O O . THR A 1 112 ? 10.96600 0.22300 8.47400 1.000 31.50355 111 THR A O 1
ATOM 1666 N N . ASN A 1 113 ? 12.34500 1.97700 8.79200 1.000 28.42036 112 ASN A N 1
ATOM 1667 C CA . ASN A 1 113 ? 11.56400 2.54500 9.89500 1.000 28.20656 112 ASN A CA 1
ATOM 1668 C C . ASN A 1 113 ? 10.42500 3.38400 9.32500 1.000 28.20476 112 ASN A C 1
ATOM 1669 O O . ASN A 1 113 ? 10.36000 4.61100 9.45400 1.000 26.97439 112 ASN A O 1
ATOM 1680 N N . VAL A 1 114 ? 9.50600 2.67800 8.68200 1.000 29.25523 113 VAL A N 1
ATOM 1681 C CA . VAL A 1 114 ? 8.34000 3.30200 8.09500 1.000 24.21737 113 VAL A CA 1
ATOM 1682 C C . VAL A 1 114 ? 7.09200 2.71800 8.73400 1.000 22.16838 113 VAL A C 1
ATOM 1683 O O . VAL A 1 114 ? 6.84700 1.50600 8.68400 1.000 23.72649 113 VAL A O 1
ATOM 1696 N N . ILE A 1 115 ? 6.31400 3.58800 9.32700 1.000 19.25854 114 ILE A N 1
ATOM 1697 C CA . ILE A 1 115 ? 5.05000 3.22400 9.93200 1.000 18.30553 114 ILE A CA 1
ATOM 1698 C C . ILE A 1 115 ? 3.96500 3.46200 8.89800 1.000 18.55916 114 ILE A C 1
ATOM 1699 O O . ILE A 1 115 ? 3.85700 4.56200 8.35900 1.000 20.57261 114 ILE A O 1
ATOM 1715 N N . PHE A 1 116 ? 3.13400 2.46100 8.65700 1.000 19.58071 115 PHE A N 1
ATOM 1716 C CA . PHE A 1 116 ? 2.05100 2.55700 7.69300 1.000 19.00734 115 PHE A CA 1
ATOM 1717 C C . PHE A 1 116 ? 0.73900 2.88800 8.38900 1.000 19.01757 115 PHE A C 1
ATOM 1718 O O . PHE A 1 116 ? 0.43000 2.33300 9.44700 1.000 20.57137 115 PHE A O 1
ATOM 1735 N N . ARG A 1 117 ? -0.03800 3.78400 7.80100 1.000 20.79641 116 ARG A N 1
ATOM 1736 C CA . ARG A 1 117 ? -1.41100 4.00000 8.21800 1.000 23.22318 116 ARG A CA 1
ATOM 1737 C C . ARG A 1 117 ? -2.30800 4.03400 6.99100 1.000 19.31364 116 ARG A C 1
ATOM 1738 O O . ARG A 1 117 ? -1.86900 4.37300 5.87800 1.000 22.11275 116 ARG A O 1
ATOM 1759 N N . GLY A 1 118 ? -3.56600 3.69300 7.19500 1.000 21.96951 117 GLY A N 1
ATOM 1760 C CA . GLY A 1 118 ? -4.50900 3.59600 6.11200 1.000 26.52228 117 GLY A CA 1
ATOM 1761 C C . GLY A 1 118 ? -5.86200 4.13800 6.49600 1.000 30.92171 117 GLY A C 1
ATOM 1762 O O . GLY A 1 118 ? -6.09700 4.56300 7.63300 1.000 37.06843 117 GLY A O 1
ATOM 1766 N N . PRO A 1 119 ? -6.78700 4.13700 5.53500 1.000 28.42593 118 PRO A N 1
ATOM 1767 C CA . PRO A 1 119 ? -8.10200 4.74600 5.78900 1.000 31.54788 118 PRO A CA 1
ATOM 1768 C C . PRO A 1 119 ? -9.04600 3.87400 6.59100 1.000 37.79221 118 PRO A C 1
ATOM 1769 O O . PRO A 1 119 ? -10.05800 4.38700 7.09100 1.000 40.65948 118 PRO A O 1
ATOM 1780 N N . SER A 1 120 ? -8.75500 2.58400 6.72600 1.000 37.00751 119 SER A N 1
ATOM 1781 C CA . SER A 1 120 ? -9.64100 1.66300 7.42000 1.000 41.32069 119 SER A CA 1
ATOM 1782 C C . SER A 1 120 ? -8.78300 0.62500 8.11900 1.000 45.76329 119 SER A C 1
ATOM 1783 O O . SER A 1 120 ? -7.68700 0.29500 7.65800 1.000 42.74297 119 SER A O 1
ATOM 1791 N N . ILE A 1 121 ? -9.28800 0.10600 9.24000 1.000 46.57073 120 ILE A N 1
ATOM 1792 C CA . ILE A 1 121 ? -8.58400 -0.98800 9.90200 1.000 46.9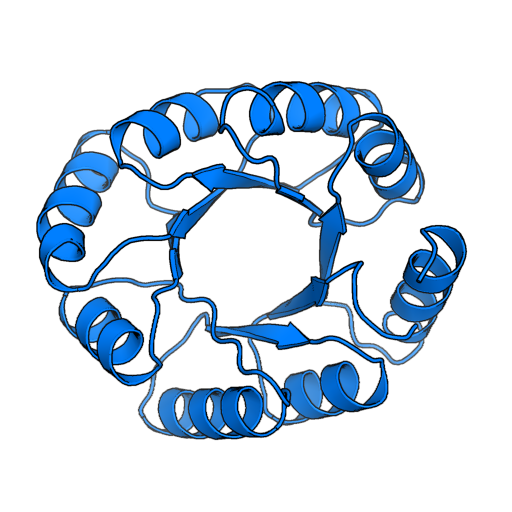3263 120 ILE A CA 1
ATOM 1793 C C . ILE A 1 121 ? -8.42000 -2.16200 8.94600 1.000 44.65882 120 ILE A C 1
ATOM 1794 O O . ILE A 1 121 ? -7.40200 -2.86400 8.98100 1.000 44.78250 120 ILE A O 1
ATOM 1810 N N . GLU A 1 122 ? -9.38800 -2.37000 8.04800 1.000 45.26944 121 GLU A N 1
ATOM 1811 C CA . GLU A 1 122 ? -9.27000 -3.46000 7.08800 1.000 48.63694 121 GLU A CA 1
ATOM 1812 C C . GLU A 1 122 ? -8.07600 -3.26100 6.16400 1.000 43.32900 121 GLU A C 1
ATOM 1813 O O . GLU A 1 122 ? -7.34900 -4.21600 5.86300 1.000 43.02212 121 GLU A O 1
ATOM 1825 N N . GLU A 1 123 ? -7.86300 -2.03400 5.67900 1.000 38.92305 122 GLU A N 1
ATOM 1826 C CA . GLU A 1 123 ? -6.71300 -1.80400 4.81100 1.000 35.04030 122 GLU A CA 1
ATOM 1827 C C . GLU A 1 123 ? -5.39800 -1.92900 5.56800 1.000 30.36756 122 GLU A C 1
ATOM 1828 O O . GLU A 1 123 ? -4.40600 -2.40900 5.00600 1.000 33.41469 122 GLU A O 1
ATOM 1840 N N . VAL A 1 124 ? -5.37700 -1.54600 6.84400 1.000 33.80667 123 VAL A N 1
ATOM 1841 C CA . VAL A 1 124 ? -4.16200 -1.71200 7.63700 1.000 35.17059 123 VAL A CA 1
ATOM 1842 C C . VAL A 1 124 ? -3.81000 -3.19100 7.76700 1.000 34.45361 123 VAL A C 1
ATOM 1843 O O . VAL A 1 124 ? -2.64200 -3.58200 7.65100 1.000 34.34135 123 VAL A O 1
ATOM 1856 N N . LYS A 1 125 ? -4.81500 -4.03800 8.00600 1.000 40.35497 124 LYS A N 1
ATOM 1857 C CA . LYS A 1 125 ? -4.57200 -5.47800 8.06300 1.000 44.69727 124 LYS A CA 1
ATOM 1858 C C . LYS A 1 125 ? -4.01200 -5.99600 6.74100 1.000 42.54928 124 LYS A C 1
ATOM 1859 O O . LYS A 1 125 ? -3.10600 -6.83900 6.73000 1.000 40.79006 124 LYS A O 1
ATOM 1878 N N . LYS A 1 126 ? -4.49800 -5.46900 5.61200 1.000 38.79522 125 LYS A N 1
ATOM 1879 C CA . LYS A 1 126 ? -3.90900 -5.83800 4.32900 1.000 39.14816 125 LYS A CA 1
ATOM 1880 C C . LYS A 1 126 ? -2.45500 -5.38800 4.25600 1.000 37.70255 125 LYS A C 1
ATOM 1881 O O . LYS A 1 126 ? -1.59500 -6.11000 3.73700 1.000 38.48144 125 LYS A O 1
ATOM 1900 N N . MET A 1 127 ? -2.15200 -4.20200 4.79900 1.000 32.72620 126 MET A N 1
ATOM 1901 C CA . MET A 1 127 ? -0.77500 -3.72100 4.75800 1.000 30.03603 126 MET A CA 1
ATOM 1902 C C . MET A 1 127 ? 0.15000 -4.62500 5.56400 1.000 32.08066 126 MET A C 1
ATOM 1903 O O . MET A 1 127 ? 1.29800 -4.86300 5.16600 1.000 34.43288 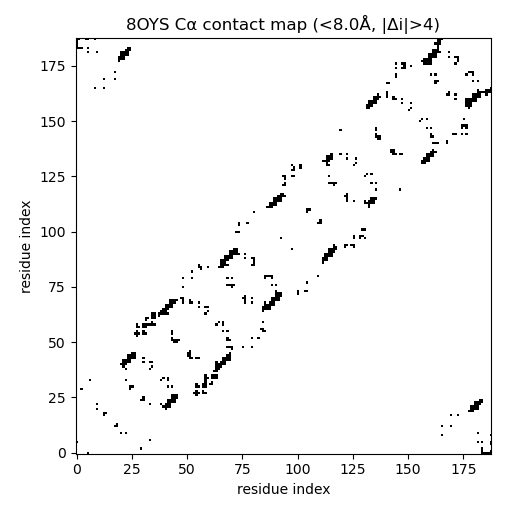126 MET A O 1
ATOM 1917 N N . ILE A 1 128 ? -0.32300 -5.12200 6.70800 1.000 33.86719 127 ILE A N 1
ATOM 1918 C CA . ILE A 1 128 ? 0.47600 -6.05100 7.50700 1.000 34.44944 127 ILE A CA 1
ATOM 1919 C C . ILE A 1 128 ? 0.76800 -7.32000 6.71500 1.000 35.71115 127 ILE A C 1
ATOM 1920 O O . ILE A 1 128 ? 1.89400 -7.82700 6.70900 1.000 37.89014 127 ILE A O 1
ATOM 1936 N N . GLU A 1 129 ? -0.24800 -7.84800 6.03800 1.000 37.51427 128 GLU A N 1
ATOM 1937 C CA . GLU A 1 129 ? -0.08600 -9.03900 5.21100 1.000 45.70579 128 GLU A CA 1
ATOM 1938 C C . GLU A 1 129 ? 0.99400 -8.83900 4.15400 1.000 45.62858 128 GLU A C 1
ATOM 1939 O O . GLU A 1 129 ? 1.76900 -9.75800 3.86700 1.000 45.92507 128 GLU A O 1
ATOM 1951 N N . TYR A 1 130 ? 1.06900 -7.64200 3.57100 1.000 40.37823 129 TYR A N 1
ATOM 1952 C CA . TYR A 1 130 ? 2.06000 -7.34500 2.54600 1.000 38.16846 129 TYR A CA 1
ATOM 1953 C C . TYR A 1 130 ? 3.45300 -7.10300 3.11000 1.000 39.33207 129 TYR A C 1
ATOM 1954 O O . TYR A 1 130 ? 4.41100 -7.01100 2.33400 1.000 41.19097 129 TYR A O 1
ATOM 1972 N N . GLY A 1 131 ? 3.59300 -6.95700 4.41900 1.000 35.74868 130 GLY A N 1
ATOM 1973 C CA . GLY A 1 131 ? 4.91500 -6.85500 5.00600 1.000 34.91101 130 GLY A CA 1
ATOM 1974 C C . GLY A 1 131 ? 5.19700 -5.58200 5.76900 1.000 33.57831 130 GLY A C 1
ATOM 1975 O O . GLY A 1 131 ? 6.34000 -5.34000 6.18800 1.000 34.52951 130 GLY A O 1
ATOM 1979 N N . ALA A 1 132 ? 4.16600 -4.76100 5.96800 1.000 33.40240 131 ALA A N 1
ATOM 1980 C CA . ALA A 1 132 ? 4.28200 -3.61300 6.85300 1.000 31.44561 131 ALA A CA 1
ATOM 1981 C C . ALA A 1 132 ? 4.60500 -4.11200 8.25000 1.000 30.92943 131 ALA A C 1
ATOM 1982 O O . ALA A 1 132 ? 3.84400 -4.89400 8.82200 1.000 36.75902 131 ALA A O 1
ATOM 1989 N N . GLU A 1 133 ? 5.74900 -3.69300 8.78200 1.000 32.74515 132 GLU A N 1
ATOM 1990 C CA . GLU A 1 133 ? 6.21400 -4.16700 10.07900 1.000 35.48577 132 GLU A CA 1
ATOM 1991 C C . GLU A 1 133 ? 5.83700 -3.23800 11.22400 1.000 30.08926 132 GLU A C 1
ATOM 1992 O O . GLU A 1 133 ? 5.89800 -3.66200 12.38500 1.000 32.39230 132 GLU A O 1
ATOM 2004 N N . LYS A 1 134 ? 5.44200 -2.00100 10.92600 1.000 28.85087 133 LYS A N 1
ATOM 2005 C CA . LYS A 1 134 ? 4.96500 -1.05400 11.92000 1.000 24.75242 133 LYS A CA 1
ATOM 2006 C C . LYS A 1 134 ? 3.72300 -0.38900 11.36000 1.000 20.39376 133 LYS A C 1
ATOM 2007 O O . LYS A 1 134 ? 3.73700 0.05700 10.21000 1.000 22.59316 133 LYS A O 1
ATOM 2026 N N . VAL A 1 135 ? 2.66500 -0.29100 12.15700 1.000 22.22904 134 VAL A N 1
ATOM 2027 C CA . VAL A 1 135 ? 1.42800 0.33500 11.72100 1.000 20.26323 134 VAL A CA 1
ATOM 2028 C C . VAL A 1 135 ? 0.90800 1.27900 12.79900 1.000 19.32038 134 VAL A C 1
ATOM 2029 O O . VAL A 1 135 ? 1.21100 1.13700 13.99100 1.000 22.69246 134 VAL A O 1
ATOM 2042 N N . LEU A 1 136 ? 0.08800 2.23100 12.36500 1.000 17.17656 135 LEU A N 1
ATOM 2043 C CA A LEU A 1 136 ? -0.65000 3.13300 13.24500 0.580 18.12562 135 LEU A CA 1
ATOM 2044 C CA B LEU A 1 136 ? -0.64800 3.12200 13.25000 0.420 18.05636 135 LEU A CA 1
ATOM 2045 C C . LEU A 1 136 ? -2.12800 2.87000 13.06600 1.000 20.38812 135 LEU A C 1
ATOM 2046 O O . LEU A 1 136 ? -2.63400 2.86300 11.92400 1.000 21.04235 135 LEU A O 1
ATOM 2075 N N . ILE A 1 137 ? -2.84200 2.65700 14.16900 1.000 17.87487 136 ILE A N 1
ATOM 2076 C CA . ILE A 1 137 ? -4.27400 2.43300 14.18500 1.000 21.35804 136 ILE A CA 1
A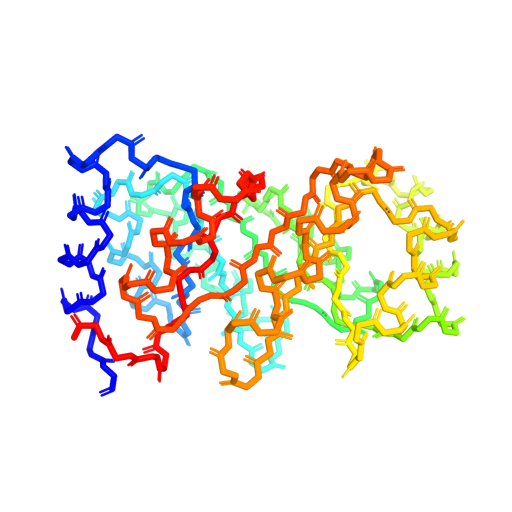TOM 2077 C C . ILE A 1 137 ? -4.91700 3.64100 14.84100 1.000 22.48243 136 ILE A C 1
ATOM 2078 O O . ILE A 1 137 ? -4.44000 4.12500 15.87500 1.000 22.24478 136 ILE A O 1
ATOM 2094 N N . SER A 1 138 ? -5.99600 4.12800 14.24200 1.000 25.32438 137 SER A N 1
ATOM 2095 C CA . SER A 1 138 ? -6.74800 5.23400 14.80900 1.000 31.92930 137 SER A CA 1
ATOM 2096 C C . SER A 1 138 ? -8.21800 5.03000 14.48100 1.000 38.65325 137 SER A C 1
ATOM 2097 O O . SER A 1 138 ? -8.57200 4.34800 13.51400 1.000 38.41045 137 SER A O 1
ATOM 2105 N N . SER A 1 139 ? -9.07300 5.61300 15.31100 1.000 40.65694 138 SER A N 1
ATOM 2106 C CA . SER A 1 139 ? -10.50600 5.57000 15.07400 1.000 45.72360 138 SER A CA 1
ATOM 2107 C C . SER A 1 139 ? -11.12800 6.83800 15.63300 1.000 51.20202 138 SER A C 1
ATOM 2108 O O . SER A 1 139 ? -10.52400 7.54400 16.44500 1.000 48.46156 138 SER A O 1
ATOM 2116 N N . LYS A 1 140 ? -12.35200 7.11800 15.18100 1.000 56.08888 139 LYS A N 1
ATOM 2117 C CA . LYS A 1 140 ? -13.05000 8.32000 15.62400 1.000 60.22548 139 LYS A CA 1
ATOM 2118 C C . LYS A 1 140 ? -13.14700 8.38000 17.14500 1.000 61.05305 139 LYS A C 1
ATOM 2119 O O . LYS A 1 140 ? -13.00600 9.45400 17.74100 1.000 60.43771 139 LYS A O 1
ATOM 2138 N N . ASP A 1 141 ? -13.38400 7.23700 17.79400 1.000 61.83199 140 ASP A N 1
ATOM 2139 C CA . ASP A 1 141 ? -13.64000 7.20200 19.23000 1.000 65.31072 140 ASP A CA 1
ATOM 2140 C C . ASP A 1 141 ? -12.49500 6.61400 20.04500 1.000 62.60625 140 ASP A C 1
ATOM 2141 O O . ASP A 1 141 ? -12.63400 6.47400 21.26600 1.000 66.37496 140 ASP A O 1
ATOM 2150 N N . ASP A 1 142 ? -11.38200 6.25700 19.40500 1.000 53.60384 141 ASP A N 1
ATOM 2151 C CA . ASP A 1 142 ? -10.23800 5.62600 20.06000 1.000 48.40303 141 ASP A CA 1
ATOM 2152 C C . ASP A 1 142 ? -10.54000 4.20900 20.54800 1.000 46.50383 141 ASP A C 1
ATOM 2153 O O . ASP A 1 142 ? -9.68400 3.32700 20.43700 1.000 41.85083 141 ASP A O 1
ATOM 2162 N N . GLU A 1 143 ? -11.73900 3.97700 21.09100 1.000 50.95662 142 GLU A N 1
ATOM 2163 C CA . GLU A 1 143 ? -12.07000 2.65600 21.62500 1.000 53.71153 142 GLU A CA 1
ATOM 2164 C C . GLU A 1 143 ? -11.97900 1.58100 20.54400 1.000 48.09847 142 GLU A C 1
ATOM 2165 O O . GLU A 1 143 ? -11.47800 0.47500 20.79200 1.000 43.10163 142 GLU A O 1
ATOM 2177 N N . GLU A 1 144 ? -12.45400 1.89000 19.33500 1.000 41.71595 143 GLU A N 1
ATOM 2178 C CA . GLU A 1 144 ? -12.35600 0.95000 18.22300 1.000 43.33528 143 GLU A CA 1
ATOM 2179 C C . GLU A 1 144 ? -10.90100 0.64700 17.88600 1.000 35.76022 143 GLU A C 1
ATOM 2180 O O . GLU A 1 144 ? -10.54000 -0.50800 17.62600 1.000 33.20654 143 GLU A O 1
ATOM 2192 N N . ALA A 1 145 ? -10.04500 1.66900 17.89600 1.000 33.27887 144 ALA A N 1
ATOM 2193 C CA . ALA A 1 145 ? -8.63500 1.45200 17.59500 1.000 28.97139 144 ALA A CA 1
ATOM 2194 C C . ALA A 1 145 ? -7.96400 0.61000 18.67200 1.000 29.53079 144 ALA A C 1
ATOM 2195 O O . ALA A 1 145 ? -7.14300 -0.26200 18.36500 1.000 29.55555 144 ALA A O 1
ATOM 2202 N N . ILE A 1 146 ? -8.28100 0.86900 19.94200 1.000 28.29453 145 ILE A N 1
ATOM 2203 C CA . ILE A 1 146 ? -7.67600 0.09200 21.02000 1.000 29.15269 145 ILE A CA 1
ATOM 2204 C C . ILE A 1 146 ? -8.06300 -1.37500 20.90200 1.000 29.31164 145 ILE A C 1
ATOM 2205 O O . ILE A 1 146 ? -7.22700 -2.27000 21.08300 1.000 30.02840 145 ILE A O 1
ATOM 2221 N N . LYS A 1 147 ? -9.32200 -1.64700 20.55400 1.000 31.33331 146 LYS A N 1
ATOM 2222 C CA . LYS A 1 147 ? -9.76900 -3.03100 20.42800 1.000 34.63210 146 LYS A CA 1
ATOM 2223 C C . LYS A 1 147 ? -9.07000 -3.73400 19.27300 1.000 31.65328 146 LYS A C 1
ATOM 2224 O O . LYS A 1 147 ? -8.64600 -4.89100 19.40300 1.000 32.71803 146 LYS A O 1
ATOM 2243 N N . ALA A 1 148 ? -8.96200 -3.06000 18.12500 1.000 32.47472 147 ALA A N 1
ATOM 2244 C CA . ALA A 1 148 ? -8.30000 -3.66300 16.97700 1.000 33.69725 147 ALA A CA 1
ATOM 2245 C C . ALA A 1 148 ? -6.83400 -3.93800 17.27200 1.000 30.69237 147 ALA A C 1
ATOM 2246 O O . ALA A 1 148 ? -6.30600 -4.98500 16.88700 1.000 32.68800 147 ALA A O 1
ATOM 2253 N N . ALA A 1 149 ? -6.15300 -3.00600 17.94300 1.000 31.42798 148 ALA A N 1
ATOM 2254 C CA . ALA A 1 149 ? -4.75100 -3.22700 18.28100 1.000 32.21682 148 ALA A CA 1
ATOM 2255 C C . ALA A 1 149 ? -4.59100 -4.45700 19.16800 1.000 31.49365 148 ALA A C 1
ATOM 2256 O O . ALA A 1 149 ? -3.70200 -5.28700 18.94700 1.000 32.04798 148 ALA A O 1
ATOM 2263 N N . ALA A 1 150 ? -5.44200 -4.59300 20.18500 1.000 31.45085 149 ALA A N 1
ATOM 2264 C CA . ALA A 1 150 ? -5.34400 -5.74900 21.07000 1.000 29.68818 149 ALA A CA 1
ATOM 2265 C C . ALA A 1 150 ? -5.58300 -7.05300 20.31400 1.000 32.62039 149 ALA A C 1
ATOM 2266 O O . ALA A 1 150 ? -4.90300 -8.05500 20.56700 1.000 30.60963 149 ALA A O 1
ATOM 2273 N N . GLU A 1 151 ? -6.56000 -7.06600 19.39700 1.000 32.99672 150 GLU A N 1
ATOM 2274 C CA . GLU A 1 151 ? -6.82900 -8.25300 18.58400 1.000 37.59156 150 GLU A CA 1
ATOM 2275 C C . GLU A 1 151 ? -5.61300 -8.63400 17.74800 1.000 40.50406 150 GLU A C 1
ATOM 2276 O O . GLU A 1 151 ? -5.23400 -9.81200 17.67400 1.000 38.71716 150 GLU A O 1
ATOM 2288 N N . LEU A 1 152 ? -5.00500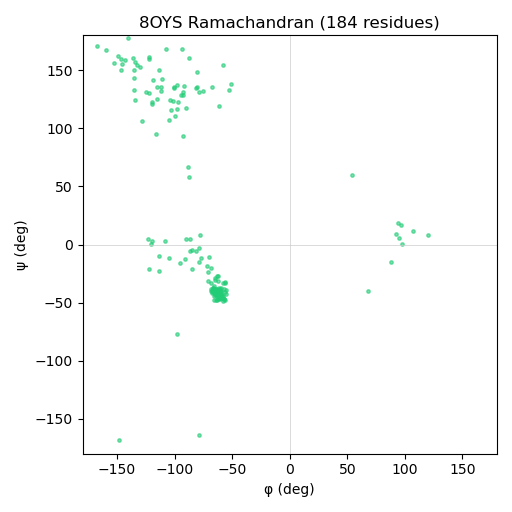 -7.65100 17.08200 1.000 40.94390 151 LEU A N 1
ATOM 2289 C CA . LEU A 1 152 ? -3.83200 -7.93600 16.26600 1.000 39.78618 151 LEU A CA 1
ATOM 2290 C C . LEU A 1 152 ? -2.66400 -8.38500 17.13100 1.000 33.57366 151 LEU A C 1
ATOM 2291 O O . LEU A 1 152 ? -1.93500 -9.31300 16.76900 1.000 33.88672 151 LEU A O 1
ATOM 2307 N N . LYS A 1 153 ? -2.46300 -7.73600 18.27900 1.000 32.83165 152 LYS A N 1
ATOM 2308 C CA . LYS A 1 153 ? -1.38800 -8.15900 19.16800 1.000 33.23235 152 LYS A CA 1
ATOM 2309 C C . LYS A 1 153 ? -1.54300 -9.62800 19.54700 1.000 38.27166 152 LYS A C 1
ATOM 2310 O O . LYS A 1 153 ? -0.55900 -10.38000 19.58900 1.000 37.76279 152 LYS A O 1
ATOM 2329 N N . ALA A 1 154 ? -2.77600 -10.06300 19.81600 1.000 36.34527 153 ALA A N 1
ATOM 2330 C CA . ALA A 1 154 ? -3.01100 -11.46200 20.15800 1.000 39.39945 153 ALA A CA 1
ATOM 2331 C C . ALA A 1 154 ? -2.85900 -12.38800 18.95500 1.000 40.82859 153 ALA A C 1
ATOM 2332 O O . ALA A 1 154 ? -2.69300 -13.60000 19.13700 1.000 45.24039 153 ALA A O 1
ATOM 2339 N N . LYS A 1 155 ? -2.92100 -11.85300 17.73600 1.000 43.42056 154 LYS A N 1
ATOM 2340 C CA . LYS A 1 155 ? -2.63100 -12.60300 16.52100 1.000 44.51705 154 LYS A CA 1
ATOM 2341 C C . LYS A 1 155 ? -1.14600 -12.59300 16.18200 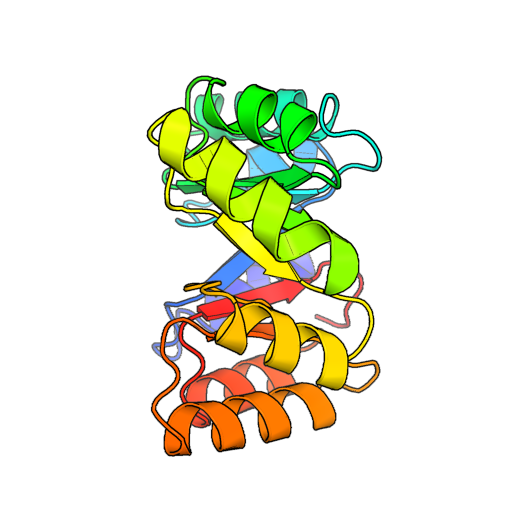1.000 46.63290 154 LYS A C 1
ATOM 2342 O O . LYS A 1 155 ? -0.75800 -13.10300 15.12400 1.000 49.54612 154 LYS A O 1
ATOM 2361 N N . GLY A 1 156 ? -0.31400 -12.01500 17.05200 1.000 43.39789 155 GLY A N 1
ATOM 2362 C CA . GLY A 1 156 ? 1.12400 -12.02000 16.88800 1.000 41.29977 155 GLY A CA 1
ATOM 2363 C C . GLY A 1 156 ? 1.71300 -10.77100 16.27900 1.000 41.46210 155 GLY A C 1
ATOM 2364 O O . GLY A 1 156 ? 2.93700 -10.70400 16.10700 1.000 41.26781 155 GLY A O 1
ATOM 2368 N N . VAL A 1 157 ? 0.89100 -9.77600 15.96000 1.000 37.82649 156 VAL A N 1
ATOM 2369 C CA . VAL A 1 157 ? 1.39400 -8.57100 15.32000 1.000 35.23393 156 VAL A CA 1
ATOM 2370 C C . VAL A 1 157 ? 2.12100 -7.72500 16.35900 1.000 33.83099 156 VAL A C 1
ATOM 2371 O O . VAL A 1 157 ? 1.60800 -7.49500 17.45900 1.000 33.27946 156 VAL A O 1
ATOM 2384 N N . LYS A 1 158 ? 3.32100 -7.26800 16.01600 1.000 33.97878 157 LYS A N 1
ATOM 2385 C CA . LYS A 1 158 ? 4.15700 -6.43500 16.87000 1.000 35.23928 157 LYS A CA 1
ATOM 2386 C C . LYS A 1 158 ? 4.17400 -5.01200 16.31600 1.000 33.28566 157 LYS A C 1
ATOM 2387 O O . LYS A 1 158 ? 3.71100 -4.74500 15.20800 1.000 36.05528 157 LYS A O 1
ATOM 2406 N N . ASN A 1 159 ? 4.69600 -4.08000 17.10800 1.000 33.32662 158 ASN A N 1
ATOM 2407 C CA . ASN A 1 159 ? 4.89400 -2.69200 16.66700 1.000 34.27351 158 ASN A CA 1
ATOM 2408 C C . ASN A 1 159 ? 3.60100 -2.06400 16.12900 1.000 31.58263 158 ASN A C 1
ATOM 2409 O O . ASN A 1 159 ? 3.50800 -1.62500 14.96900 1.000 33.28083 158 ASN A O 1
ATOM 2420 N N . ILE A 1 160 ? 2.59600 -2.01600 16.99300 1.000 24.37675 159 ILE A N 1
ATOM 2421 C CA . ILE A 1 160 ? 1.35100 -1.30600 16.72200 1.000 22.61151 159 ILE A CA 1
ATOM 2422 C C . ILE A 1 160 ? 1.36200 -0.00200 17.50500 1.000 19.72647 159 ILE A C 1
ATOM 2423 O O . ILE A 1 160 ? 1.51600 -0.00400 18.73300 1.000 23.45117 159 ILE A O 1
ATOM 2439 N N . ILE A 1 161 ? 1.19100 1.11500 16.81100 1.000 18.07115 160 ILE A N 1
ATOM 2440 C CA . ILE A 1 161 ? 1.03100 2.41900 17.43000 1.000 17.48750 160 ILE A CA 1
ATOM 2441 C C . ILE A 1 161 ? -0.44900 2.74900 17.42900 1.000 16.84808 160 ILE A C 1
ATOM 2442 O O . ILE A 1 161 ? -1.13400 2.53200 16.42500 1.000 18.48915 160 ILE A O 1
ATOM 2458 N N . VAL A 1 162 ? -0.95800 3.24400 18.55100 1.000 15.93781 161 VAL A N 1
ATOM 2459 C CA . VAL A 1 162 ? -2.36100 3.60500 18.68000 1.000 17.11126 161 VAL A CA 1
ATOM 2460 C C . VAL A 1 162 ? -2.46900 5.11300 18.89100 1.000 16.35985 161 VAL A C 1
ATOM 2461 O O . VAL A 1 162 ? -1.86400 5.66300 19.81700 1.000 17.17540 161 VAL A O 1
ATOM 2474 N N . ALA A 1 163 ? -3.24500 5.77900 18.03600 1.000 16.32458 162 ALA A N 1
ATOM 2475 C CA . ALA A 1 163 ? -3.51200 7.20600 18.17300 1.000 18.10149 162 ALA A CA 1
ATOM 2476 C C . ALA A 1 163 ? -4.60600 7.42300 19.20600 1.000 17.26806 162 ALA A C 1
ATOM 2477 O O . ALA A 1 163 ? -5.62200 6.71700 19.20200 1.000 20.05289 162 ALA A O 1
ATOM 2484 N N . THR A 1 164 ? -4.39800 8.40700 20.08600 1.000 17.95486 163 THR A N 1
ATOM 2485 C CA . THR A 1 164 ? -5.33300 8.68400 21.16700 1.000 20.85570 163 THR A CA 1
ATOM 2486 C C . THR A 1 164 ? -5.56500 10.18500 21.27800 1.000 17.70120 163 THR A C 1
ATOM 2487 O O . THR A 1 164 ? -4.68600 10.99800 20.96600 1.000 18.57015 163 THR A O 1
ATOM 2498 N N . ARG A 1 165 ? -6.76800 10.53500 21.73200 1.000 20.65817 164 ARG A N 1
ATOM 2499 C CA . ARG A 1 165 ? -7.22200 11.91600 21.77100 1.000 23.08601 164 ARG A CA 1
ATOM 2500 C C . ARG A 1 165 ? -7.56900 12.41200 23.16700 1.000 22.91446 164 ARG A C 1
ATOM 2501 O O . ARG A 1 165 ? -8.04200 13.55000 23.30400 1.000 26.74712 164 ARG A O 1
ATOM 2522 N N . ASP A 1 166 ? -7.38100 11.59700 24.20100 1.000 20.38448 165 ASP A N 1
ATOM 2523 C CA . ASP A 1 166 ? -7.52500 12.05000 25.57800 1.000 18.41519 165 ASP A CA 1
ATOM 2524 C C . ASP A 1 166 ? -6.77700 11.08200 26.48200 1.000 18.50087 165 ASP A C 1
ATOM 2525 O O . ASP A 1 166 ? -6.37100 9.99400 26.05500 1.000 17.52882 165 ASP A O 1
ATOM 2534 N N . ILE A 1 167 ? -6.59100 11.48600 27.73900 1.000 18.41357 166 ILE A N 1
ATOM 2535 C CA . ILE A 1 167 ? -5.69800 10.73200 28.61200 1.000 18.71292 166 ILE A CA 1
ATOM 2536 C C . ILE A 1 167 ? -6.31100 9.38700 29.00000 1.000 18.34829 166 ILE A C 1
ATOM 2537 O O . ILE A 1 167 ? -5.58200 8.40000 29.20000 1.000 19.44466 166 ILE A O 1
ATOM 2553 N N . GLU A 1 168 ? -7.63900 9.29700 29.10100 1.000 18.44392 167 GLU A N 1
ATOM 2554 C CA . GLU A 1 168 ? -8.25900 8.00700 29.41800 1.000 19.63499 167 GLU A CA 1
ATOM 2555 C C . GLU A 1 168 ? -8.00100 6.99700 28.30600 1.000 20.46513 167 GLU A C 1
ATOM 2556 O O . GLU A 1 168 ? -7.67900 5.83700 28.57600 1.000 19.26937 167 GLU A O 1
ATOM 2568 N N . ALA A 1 169 ? -8.11800 7.41900 27.05100 1.000 17.73296 168 ALA A N 1
ATOM 2569 C CA . ALA A 1 169 ? -7.81100 6.52800 25.93200 1.000 20.08276 168 ALA A CA 1
ATOM 2570 C C . ALA A 1 169 ? -6.33100 6.17600 25.88700 1.000 17.98199 168 ALA A C 1
ATOM 2571 O O . ALA A 1 169 ? -5.96900 5.03900 25.57100 1.000 17.80936 168 ALA A O 1
ATOM 2578 N N . ALA A 1 170 ? -5.45300 7.13700 26.15800 1.000 15.50904 169 ALA A N 1
ATOM 2579 C CA . ALA A 1 170 ? -4.02700 6.84800 26.21900 1.000 15.64830 169 ALA A CA 1
ATOM 2580 C C . ALA A 1 170 ? -3.73300 5.76200 27.23700 1.000 16.69640 169 ALA A C 1
ATOM 2581 O O . ALA A 1 170 ? -3.00500 4.81100 26.93900 1.000 16.23224 169 ALA A O 1
ATOM 2588 N N . LYS A 1 171 ? -4.31000 5.87000 28.43300 1.000 16.59923 170 LYS A N 1
ATOM 2589 C CA . LYS A 1 171 ? -4.08100 4.84400 29.44100 1.000 18.17333 170 LYS A CA 1
ATOM 2590 C C . LYS A 1 171 ? -4.64300 3.50900 28.99200 1.000 15.93368 170 LYS A C 1
ATOM 2591 O O . LYS A 1 171 ? -3.99600 2.47200 29.19200 1.000 18.28586 170 LYS A O 1
ATOM 2610 N N . LYS A 1 172 ? -5.84500 3.49000 28.39700 1.000 17.12797 171 LYS A N 1
ATOM 2611 C CA . LYS A 1 172 ? -6.38400 2.21100 27.94100 1.000 18.54861 171 LYS A CA 1
ATOM 2612 C C . LYS A 1 172 ? -5.51500 1.60200 26.84600 1.000 18.08316 171 LYS A C 1
ATOM 2613 O O . LYS A 1 172 ? -5.31300 0.38200 26.81800 1.000 20.11908 171 LYS A O 1
ATOM 2632 N N . ALA A 1 173 ? -5.00600 2.42500 25.93100 1.000 17.79848 172 ALA A N 1
ATOM 2633 C CA . ALA A 1 173 ? -4.14100 1.89100 24.87300 1.000 17.49278 172 ALA A CA 1
ATOM 2634 C C . ALA A 1 173 ? -2.86500 1.29400 25.45400 1.000 17.67338 172 ALA A C 1
ATOM 2635 O O . ALA A 1 173 ? -2.41800 0.22100 25.02900 1.000 17.17546 172 ALA A O 1
ATOM 2642 N N . TYR A 1 174 ? -2.26200 1.98900 26.42300 1.000 16.73425 173 TYR A N 1
ATOM 2643 C CA . TYR A 1 174 ? -1.09400 1.44600 27.10300 1.000 16.57687 173 TYR A CA 1
ATOM 2644 C C . TYR A 1 174 ? -1.42300 0.11100 27.75000 1.000 16.91659 173 TYR A C 1
ATOM 2645 O O . TYR A 1 174 ? -0.67400 -0.86000 27.58900 1.000 16.91546 173 TYR A O 1
ATOM 2663 N N . GLU A 1 175 ? -2.54000 0.04400 28.49000 1.000 16.48716 174 GLU A N 1
ATOM 2664 C CA . GLU A 1 175 ? -2.88100 -1.15900 29.24100 1.000 16.74187 174 GLU A CA 1
ATOM 2665 C C . GLU A 1 175 ? -3.16500 -2.33800 28.32100 1.000 18.54667 174 GLU A C 1
ATOM 2666 O O . GLU A 1 175 ? -2.95000 -3.49500 28.71000 1.000 20.69591 174 GLU A O 1
ATOM 2678 N N . ALA A 1 176 ? -3.67100 -2.06800 27.12100 1.000 18.61723 175 ALA A N 1
ATOM 2679 C CA . ALA A 1 176 ? -3.93200 -3.08700 26.11200 1.000 18.71936 175 ALA A CA 1
ATOM 2680 C C . ALA A 1 176 ? -2.67800 -3.52600 25.37700 1.000 20.21382 175 ALA A C 1
ATOM 2681 O O . ALA A 1 176 ? -2.76200 -4.40100 24.51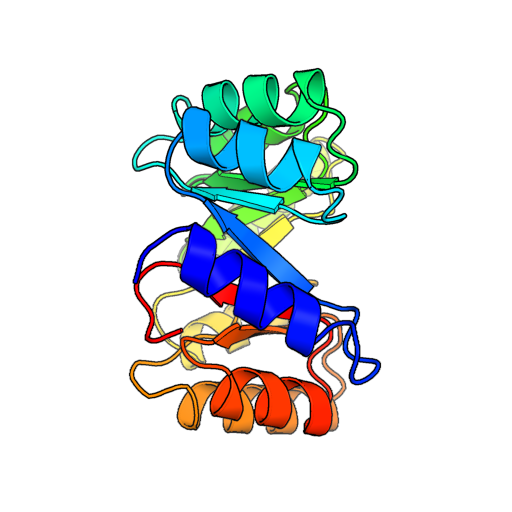400 1.000 22.23246 175 ALA A O 1
ATOM 2688 N N . GLY A 1 177 ? -1.53700 -2.93000 25.66100 1.000 20.46602 176 GLY A N 1
ATOM 2689 C CA . GLY A 1 177 ? -0.29200 -3.38600 25.10100 1.000 20.20511 176 GLY A CA 1
ATOM 2690 C C . GLY A 1 177 ? 0.14900 -2.69900 23.83000 1.000 19.30915 176 GLY A C 1
ATOM 2691 O O . GLY A 1 177 ? 1.00300 -3.24200 23.11700 1.000 23.51431 176 GLY A O 1
ATOM 2695 N N . ALA A 1 178 ? -0.38400 -1.52600 23.50700 1.000 18.34786 177 ALA A N 1
ATOM 2696 C CA . ALA A 1 178 ? 0.13100 -0.78700 22.36400 1.000 19.68616 177 ALA A CA 1
ATOM 2697 C C . ALA A 1 178 ? 1.64800 -0.65600 22.44800 1.000 20.56099 177 ALA A C 1
ATOM 2698 O O . ALA A 1 178 ? 2.20000 -0.38000 23.51200 1.000 19.70333 177 ALA A O 1
ATOM 2705 N N . SER A 1 179 ? 2.33200 -0.82600 21.32100 1.000 20.47451 178 SER A N 1
ATOM 2706 C CA . SER A 1 179 ? 3.77800 -0.63800 21.32700 1.000 19.83464 178 SER A CA 1
ATOM 2707 C C . SER A 1 179 ? 4.13100 0.79600 21.66800 1.000 18.79799 178 SER A C 1
ATOM 2708 O O . SER A 1 179 ? 5.04300 1.05700 22.46600 1.000 20.23156 178 SER A O 1
ATOM 2716 N N . SER A 1 180 ? 3.43000 1.74000 21.06400 1.000 17.47447 179 SER A N 1
ATOM 2717 C CA . SER A 1 180 ? 3.54000 3.14800 21.41200 1.000 17.31027 179 SER A CA 1
ATOM 2718 C C . SER A 1 180 ? 2.16400 3.77700 21.31400 1.000 16.42807 179 SER A C 1
ATOM 2719 O O . SER A 1 180 ? 1.25900 3.24600 20.66600 1.000 16.78212 179 SER A O 1
ATOM 2727 N N . ILE A 1 181 ? 2.01000 4.90300 21.99900 1.000 17.06299 180 ILE A N 1
ATOM 2728 C CA . ILE A 1 181 ? 0.76400 5.65600 22.03700 1.000 16.47377 180 ILE A CA 1
ATOM 2729 C C . ILE A 1 181 ? 1.04400 7.03700 21.46900 1.000 17.99849 180 ILE A C 1
ATOM 2730 O O . ILE A 1 181 ? 1.91800 7.75300 21.97000 1.000 16.84004 180 ILE A O 1
ATOM 2746 N N . LEU A 1 182 ? 0.31700 7.40800 20.42100 1.000 16.27955 181 LEU A N 1
ATOM 2747 C CA . LEU A 1 182 ? 0.46400 8.72100 19.80800 1.000 17.13824 181 LEU A CA 1
ATOM 2748 C C . LEU A 1 182 ? -0.54200 9.67200 20.43600 1.000 15.48983 181 LEU A C 1
ATOM 2749 O O . LEU A 1 182 ? -1.74000 9.37400 20.48700 1.000 17.13169 181 LEU A O 1
ATOM 2765 N N . LEU A 1 183 ? -0.05600 10.82100 20.89800 1.000 16.35581 182 LEU A N 1
ATOM 2766 C CA . LEU A 1 183 ? -0.88800 11.85400 21.49600 1.000 17.12106 182 LEU A CA 1
ATOM 2767 C C . LEU A 1 183 ? -1.15000 12.91600 20.43300 1.000 16.04469 182 LEU A C 1
ATOM 2768 O O . LEU A 1 183 ? -0.23600 13.63200 20.01800 1.000 16.90060 182 LEU A O 1
ATOM 2784 N N . VAL A 1 184 ? -2.39500 12.99500 19.97900 1.000 18.05687 183 VAL A N 1
ATOM 2785 C CA . VAL A 1 184 ? -2.78100 13.86000 18.86600 1.000 17.16516 183 VAL A CA 1
ATOM 2786 C C . VAL A 1 184 ? -3.24500 15.20700 19.41300 1.000 17.75868 183 VAL A C 1
ATOM 2787 O O . VAL A 1 184 ? -4.07700 15.24400 20.33500 1.000 20.15396 183 VAL A O 1
ATOM 2800 N N . PRO A 1 185 ? -2.76000 16.33300 18.87400 1.000 18.11604 184 PRO A N 1
ATOM 2801 C CA . PRO A 1 185 ? -3.03000 17.63000 19.52600 1.000 20.97417 184 PRO A CA 1
ATOM 2802 C C . PRO A 1 185 ? -4.46300 18.10600 19.41100 1.000 24.65338 184 PRO A C 1
ATOM 2803 O O . PRO A 1 185 ? -4.89100 18.91100 20.25000 1.000 26.68754 184 PRO A O 1
ATOM 2814 N N . ASP A 1 186 ? -5.21800 17.66200 18.42000 1.000 23.55107 185 ASP A N 1
ATOM 2815 C CA . ASP A 1 186 ? -6.61000 18.08400 18.30000 1.000 26.64111 185 ASP A CA 1
ATOM 2816 C C . ASP A 1 186 ? -7.53900 17.36300 19.26200 1.000 28.72866 185 ASP A C 1
ATOM 2817 O O . ASP A 1 186 ? -8.76000 17.53000 19.16000 1.000 30.84491 185 ASP A O 1
ATOM 2826 N N . GLY A 1 187 ? -6.99700 16.58200 20.19100 1.000 26.78479 186 GLY A N 1
ATOM 2827 C CA . GLY A 1 187 ? -7.78500 15.92400 21.21500 1.000 25.47062 186 GLY A CA 1
ATOM 2828 C C . GLY A 1 187 ? -8.16800 16.84100 22.35800 1.000 24.41947 186 GLY A C 1
ATOM 2829 O O . GLY A 1 187 ? -8.09500 18.06800 22.26900 1.000 30.25450 186 GLY A O 1
ATOM 2833 N N . SER A 1 188 ? -8.59600 16.22000 23.45300 1.000 24.09899 187 SER A N 1
ATOM 2834 C CA . SER A 1 188 ? -9.10900 16.87500 24.65300 1.000 23.08912 187 SER A CA 1
ATOM 2835 C C . SER A 1 188 ? -8.16200 16.54100 25.79200 1.000 23.67897 187 SER A C 1
ATOM 2836 O O . SER A 1 188 ? -8.31500 15.50800 26.44700 1.000 28.57729 187 SER A O 1
ATOM 2844 N N . TRP A 1 189 ? -7.21300 17.42600 26.05400 1.000 21.81620 188 TRP A N 1
ATOM 2845 C CA . TRP A 1 189 ? -6.17700 17.17500 27.03400 1.000 22.52673 188 TRP A CA 1
ATOM 2846 C C . TRP A 1 189 ? -6.25700 18.09400 28.24100 1.000 30.30652 188 TRP A C 1
ATOM 2847 O O . TRP A 1 189 ? -5.75500 17.75000 29.31400 1.000 30.23692 188 TRP A O 1
ATOM 2868 N N . GLY A 1 190 ? -6.88600 19.24900 28.06200 1.000 40.00000 189 GLY A N 1
#

B-factor: mean 32.32, std 13.71, range [14.39, 86.8]

Radius of gyration: 15.46 Å; Cα contacts (8 Å, |Δi|>4): 399; chains: 1; bounding box: 33×39×40 Å

Foldseek 3Di:
DDLVVLVVLQVVCVVVVALQEEEEDEALVSLLVCLLVPRAHYEYEYPAQVRSLSSQVSSVVSHYHEYEYEDAALVSQVVQCPRPRHDEYEYEYFLVCLLVSCVSCVVVPDQRYEYEYDDLVRVVSSVVSPRLAYEFEDPQLPVRLVS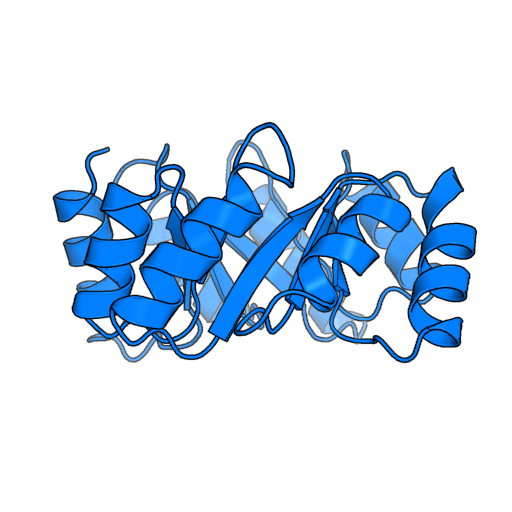VLVVVVVVRPHYEYEDQDSVSQVSSVVSPHSHYYHDVVHDD

Secondary structure (P-SEA, 3-state):
ccaaaaaaaaaaaaaaccccbbbbbccaaaaaaaaaacccbbbbbcccaaaaaaaaaaaaaacccbbbbbbccaaaaaaaaaccccccccccccccaaaaaaaaaaaaccccbbbbcccaaaaaaaaaaccccbbbbcccaaaaaaaaaaaaaacccbbbbbbccaaaaaaaaaacccbbbbbccccc

Sequence (188 aa):
STIEELIKAAKELKKSLGIENIIIEVKSAEDAKKIAAEGFEKKILVSGPKTEEEGIAMAAAAKAAGAKNIIVTARTAEEALAALATPGVTGVLLTTTAEEAPAALATLKAAGYTNVIFRGPSIEEVKKMIEYGAEKVLLISSKDDEEAIKAAAELKAKGVKNIIVATRDIEAAKKAYEAGASSILLVPDGSW

Solvent-accessible surface area: 9213 Å² total